Protein 1PJA (pdb70)

Radius of gyration: 17.19 Å; Cα contacts (8 Å, |Δi|>4): 545; chains: 1; bounding box: 38×49×36 Å

Structure (mmCIF, N/CA/C/O backbone):
data_1PJA
#
_entry.id   1PJA
#
_cell.length_a   148.520
_cell.length_b   148.520
_cell.length_c   152.510
_cell.angle_alpha   90.00
_cell.angle_beta   90.00
_cell.angle_gamma   120.00
#
_symmetry.space_group_name_H-M   'P 62 2 2'
#
loop_
_entity.id
_entity.type
_entity.pdbx_description
1 polymer 'Palmitoyl-protein thioesterase 2 precursor'
2 non-polymer 2-acetamido-2-deoxy-beta-D-glucopyranose
3 non-polymer GLYCEROL
4 water water
#
loop_
_atom_site.group_PDB
_atom_site.id
_atom_site.type_symbol
_atom_site.label_atom_id
_atom_site.label_alt_id
_atom_site.label_comp_id
_atom_site.label_asym_id
_atom_site.label_entity_id
_atom_site.label_seq_id
_atom_site.pdbx_PDB_ins_code
_atom_site.Cartn_x
_atom_site.Cartn_y
_atom_site.Cartn_z
_atom_site.occupancy
_atom_site.B_iso_or_equiv
_atom_site.auth_seq_id
_atom_site.auth_comp_id
_atom_site.auth_asym_id
_atom_site.auth_atom_id
_atom_site.pdbx_PDB_model_num
ATOM 1 N N . SER A 1 35 ? 15.299 37.984 69.535 1.00 61.90 35 SER A N 1
ATOM 2 C CA . SER A 1 35 ? 15.253 38.328 70.984 1.00 62.70 35 SER A CA 1
ATOM 3 C C . SER A 1 35 ? 15.095 39.846 71.134 1.00 62.83 35 SER A C 1
ATOM 4 O O . SER A 1 35 ? 14.272 40.319 71.922 1.00 63.99 35 SER A O 1
ATOM 7 N N . TYR A 1 36 ? 15.884 40.606 70.375 1.00 61.38 36 TYR A N 1
ATOM 8 C CA . TYR A 1 36 ? 15.808 42.066 70.409 1.00 59.06 36 TYR A CA 1
ATOM 9 C C . TYR A 1 36 ? 15.800 42.639 68.999 1.00 56.93 36 TYR A C 1
ATOM 10 O O . TYR A 1 36 ? 16.405 42.073 68.082 1.00 57.19 36 TYR A O 1
ATOM 19 N N . LYS A 1 37 ? 15.112 43.761 68.820 1.00 53.61 37 LYS A N 1
ATOM 20 C CA . LYS A 1 37 ? 15.047 44.394 67.511 1.00 51.23 37 LYS A CA 1
ATOM 21 C C . LYS A 1 37 ? 16.368 45.093 67.198 1.00 49.07 37 LYS A C 1
ATOM 22 O O . LYS A 1 37 ? 17.062 45.574 68.103 1.00 47.25 37 LYS A O 1
ATOM 28 N N . PRO A 1 38 ? 16.737 45.154 65.909 1.00 46.90 38 PRO A N 1
ATOM 29 C CA . PRO A 1 38 ? 17.987 45.810 65.505 1.00 46.49 38 PRO A CA 1
ATOM 30 C C . PRO A 1 38 ? 17.999 47.270 65.973 1.00 45.61 38 PRO A C 1
ATOM 31 O O . PRO A 1 38 ? 16.947 47.901 66.063 1.00 45.96 38 PRO A O 1
ATOM 35 N N . VAL A 1 39 ? 19.178 47.797 66.281 1.00 44.60 39 VAL A N 1
ATOM 36 C CA . VAL A 1 39 ? 19.305 49.180 66.729 1.00 44.06 39 VAL A CA 1
ATOM 37 C C . VAL A 1 39 ? 20.277 49.967 65.842 1.00 45.02 39 VAL A C 1
ATOM 38 O O . VAL A 1 39 ? 21.422 49.553 65.630 1.00 44.90 39 VAL A O 1
ATOM 42 N N . ILE A 1 40 ? 19.813 51.100 65.322 1.00 44.28 40 ILE A N 1
ATOM 43 C CA . ILE A 1 40 ? 20.642 51.948 64.476 1.00 42.37 40 ILE A CA 1
ATOM 44 C C . ILE A 1 40 ? 21.020 53.187 65.275 1.00 43.95 40 ILE A C 1
ATOM 45 O O . ILE A 1 40 ? 20.163 53.804 65.908 1.00 46.28 40 ILE A O 1
ATOM 50 N N . VAL A 1 41 ? 22.299 53.549 65.257 1.00 43.53 41 VAL A N 1
ATOM 51 C CA . VAL A 1 41 ? 22.750 54.724 65.986 1.00 43.52 41 VAL A CA 1
ATOM 52 C C . VAL A 1 41 ? 23.232 55.821 65.039 1.00 43.47 41 VAL A C 1
ATOM 53 O O . VAL A 1 41 ? 24.034 55.573 64.139 1.00 44.23 41 VAL A O 1
ATOM 57 N N . VAL A 1 42 ? 22.716 57.031 65.245 1.00 43.00 42 VAL A N 1
ATOM 58 C CA . VAL A 1 42 ? 23.082 58.185 64.435 1.00 41.05 42 VAL A CA 1
ATOM 59 C C . VAL A 1 42 ? 23.781 59.169 65.364 1.00 41.65 42 VAL A C 1
ATOM 60 O O . VAL A 1 42 ? 23.181 59.682 66.312 1.00 42.49 42 VAL A O 1
ATOM 64 N N . HIS A 1 43 ? 25.060 59.412 65.080 1.00 41.29 43 HIS A N 1
ATOM 65 C CA . HIS A 1 43 ? 25.918 60.287 65.876 1.00 38.33 43 HIS A CA 1
ATOM 66 C C . HIS A 1 43 ? 25.697 61.761 65.577 1.00 36.67 43 HIS A C 1
ATOM 67 O O . HIS A 1 43 ? 24.945 62.116 64.673 1.00 35.66 43 HIS A O 1
ATOM 74 N N . GLY A 1 44 ? 26.380 62.614 66.335 1.00 35.58 44 GLY A N 1
ATOM 75 C CA . GLY A 1 44 ? 26.254 64.047 66.146 1.00 36.81 44 GLY A CA 1
ATOM 76 C C . GLY A 1 44 ? 27.486 64.682 65.535 1.00 37.91 44 GLY A C 1
ATOM 77 O O . GLY A 1 44 ? 28.241 64.022 64.814 1.00 38.06 44 GLY A O 1
ATOM 78 N N . LEU A 1 45 ? 27.698 65.961 65.835 1.00 38.11 45 LEU A N 1
ATOM 79 C CA . LEU A 1 45 ? 28.841 66.707 65.309 1.00 40.34 45 LEU A CA 1
ATOM 80 C C . LEU A 1 45 ? 30.232 66.119 65.557 1.00 41.21 45 LEU A C 1
ATOM 81 O O . LEU A 1 45 ? 30.519 65.609 66.641 1.00 42.26 45 LEU A O 1
ATOM 86 N N . PHE A 1 46 ? 31.087 66.209 64.536 1.00 41.38 46 PHE A N 1
ATOM 87 C CA . PHE A 1 46 ? 32.480 65.750 64.600 1.00 42.22 46 PHE A CA 1
ATOM 88 C C . PHE A 1 46 ? 32.669 64.393 65.258 1.00 43.93 46 PHE A C 1
ATOM 89 O O . PHE A 1 46 ? 33.606 64.214 66.033 1.00 46.18 46 PHE A O 1
ATOM 97 N N . ASP A 1 47 ? 31.810 63.434 64.943 1.00 45.39 47 ASP A N 1
ATOM 98 C CA . ASP A 1 47 ? 31.902 62.131 65.580 1.00 45.15 47 ASP A CA 1
ATOM 99 C C . ASP A 1 47 ? 31.986 60.923 64.656 1.00 43.16 47 ASP A C 1
ATOM 100 O O . ASP A 1 47 ? 32.002 61.041 63.444 1.00 39.63 47 ASP A O 1
ATOM 105 N N . SER A 1 48 ? 32.043 59.747 65.261 1.00 42.55 48 SER A N 1
ATOM 106 C CA . SER A 1 48 ? 32.088 58.505 64.510 1.00 42.33 48 SER A CA 1
ATOM 107 C C . SER A 1 48 ? 31.613 57.438 65.467 1.00 42.34 48 SER A C 1
ATOM 108 O O . SER A 1 48 ? 31.268 57.735 66.616 1.00 42.93 48 SER A O 1
ATOM 111 N N . SER A 1 49 ? 31.591 56.199 65.000 1.00 41.37 49 SER A N 1
ATOM 112 C CA . SER A 1 49 ? 31.149 55.104 65.832 1.00 40.61 49 SER A CA 1
ATOM 113 C C . SER A 1 49 ? 32.084 54.937 67.025 1.00 42.45 49 SER A C 1
ATOM 114 O O . SER A 1 49 ? 31.735 54.299 68.016 1.00 43.20 49 SER A O 1
ATOM 117 N N . TYR A 1 50 ? 33.271 55.524 66.947 1.00 43.57 50 TYR A N 1
ATOM 118 C CA . TYR A 1 50 ? 34.221 55.390 68.039 1.00 46.26 50 TYR A CA 1
ATOM 119 C C . TYR A 1 50 ? 33.669 55.875 69.378 1.00 47.59 50 TYR A C 1
ATOM 120 O O . TYR A 1 50 ? 33.908 55.263 70.422 1.00 47.90 50 TYR A O 1
ATOM 129 N N . SER A 1 51 ? 32.933 56.978 69.344 1.00 48.87 51 SER A N 1
ATOM 130 C CA . SER A 1 51 ? 32.382 57.562 70.560 1.00 50.92 51 SER A CA 1
ATOM 131 C C . SER A 1 51 ? 31.225 56.793 71.174 1.00 50.59 51 SER A C 1
ATOM 132 O O . SER A 1 51 ? 30.699 57.194 72.211 1.00 50.48 51 SER A O 1
ATOM 135 N N . PHE A 1 52 ? 30.831 55.694 70.542 1.00 50.06 52 PHE A N 1
ATOM 136 C CA . PHE A 1 52 ? 29.721 54.908 71.051 1.00 51.41 52 PHE A CA 1
ATOM 137 C C . PHE A 1 52 ? 30.111 53.521 71.526 1.00 52.29 52 PHE A C 1
ATOM 138 O O . PHE A 1 52 ? 29.258 52.645 71.658 1.00 51.84 52 PHE A O 1
ATOM 146 N N . ARG A 1 53 ? 31.399 53.323 71.790 1.00 53.36 53 ARG A N 1
ATOM 147 C CA . ARG A 1 53 ? 31.883 52.029 72.252 1.00 54.21 53 ARG A CA 1
ATOM 148 C C . ARG A 1 53 ? 31.252 51.672 73.598 1.00 53.04 53 ARG A C 1
ATOM 149 O O . ARG A 1 53 ? 30.861 50.528 73.825 1.00 51.75 53 ARG A O 1
ATOM 157 N N . HIS A 1 54 ? 31.135 52.659 74.478 1.00 53.03 54 HIS A N 1
ATOM 158 C CA . HIS A 1 54 ? 30.538 52.439 75.790 1.00 55.43 54 HIS A CA 1
ATOM 159 C C . HIS A 1 54 ? 29.068 52.057 75.679 1.00 55.35 54 HIS A C 1
ATOM 160 O O . HIS A 1 54 ? 28.594 51.181 76.400 1.00 55.79 54 HIS A O 1
ATOM 167 N N . LEU A 1 55 ? 28.351 52.712 74.769 1.00 54.87 55 LEU A N 1
ATOM 168 C CA . LEU A 1 55 ? 26.938 52.428 74.570 1.00 53.59 55 LEU A CA 1
ATOM 169 C C . LEU A 1 55 ? 26.750 51.000 74.094 1.00 53.79 55 LEU A C 1
ATOM 170 O O . LEU A 1 55 ? 25.886 50.289 74.595 1.00 54.09 55 LEU A O 1
ATOM 175 N N . LEU A 1 56 ? 27.553 50.579 73.122 1.00 54.45 56 LEU A N 1
ATOM 176 C CA . LEU A 1 56 ? 27.437 49.219 72.606 1.00 56.01 56 LEU A CA 1
ATOM 177 C C . LEU A 1 56 ? 27.697 48.206 73.714 1.00 56.84 56 LEU A C 1
ATOM 178 O O . LEU A 1 56 ? 27.108 47.125 73.723 1.00 56.03 56 LEU A O 1
ATOM 183 N N . GLU A 1 57 ? 28.583 48.552 74.646 1.00 57.23 57 GLU A N 1
ATOM 184 C CA . GLU A 1 57 ? 28.874 47.654 75.750 1.00 58.63 57 GLU A CA 1
ATOM 185 C C . GLU A 1 57 ? 27.597 47.494 76.569 1.00 58.17 57 GLU A C 1
ATOM 186 O O . GLU A 1 57 ? 27.120 46.378 76.771 1.00 58.55 57 GLU A O 1
ATOM 192 N N . TYR A 1 58 ? 27.046 48.618 77.025 1.00 56.43 58 TYR A N 1
ATOM 193 C CA . TYR A 1 58 ? 25.814 48.621 77.811 1.00 54.74 58 TYR A CA 1
ATOM 194 C C . TYR A 1 58 ? 24.772 47.703 77.177 1.00 54.25 58 TYR A C 1
ATOM 195 O O . TYR A 1 58 ? 24.227 46.815 77.829 1.00 53.92 58 TYR A O 1
ATOM 204 N N . ILE A 1 59 ? 24.498 47.930 75.898 1.00 53.85 59 ILE A N 1
ATOM 205 C CA . ILE A 1 59 ? 23.518 47.130 75.175 1.00 55.03 59 ILE A CA 1
ATOM 206 C C . ILE A 1 59 ? 23.873 45.642 75.168 1.00 56.59 59 ILE A C 1
ATOM 207 O O . ILE A 1 59 ? 23.010 44.792 75.405 1.00 56.37 59 ILE A O 1
ATOM 212 N N . ASN A 1 60 ? 25.140 45.329 74.901 1.00 58.00 60 ASN A N 1
ATOM 213 C CA . ASN A 1 60 ? 25.588 43.939 74.862 1.00 59.79 60 ASN A CA 1
ATOM 214 C C . ASN A 1 60 ? 25.518 43.281 76.239 1.00 60.47 60 ASN A C 1
ATOM 215 O O . ASN A 1 60 ? 25.200 42.095 76.355 1.00 60.56 60 ASN A O 1
ATOM 220 N N . GLU A 1 61 ? 25.816 44.061 77.273 1.00 60.64 61 GLU A N 1
ATOM 221 C CA . GLU A 1 61 ? 25.794 43.578 78.643 1.00 62.33 61 GLU A CA 1
ATOM 222 C C . GLU A 1 61 ? 24.394 43.421 79.228 1.00 63.07 61 GLU A C 1
ATOM 223 O O . GLU A 1 61 ? 24.238 42.876 80.318 1.00 64.56 61 GLU A O 1
ATOM 229 N N . THR A 1 62 ? 23.377 43.890 78.510 1.00 63.05 62 THR A N 1
ATOM 230 C CA . THR A 1 62 ? 22.003 43.791 78.992 1.00 62.06 62 THR A CA 1
ATOM 231 C C . THR A 1 62 ? 21.101 43.089 77.986 1.00 62.11 62 THR A C 1
ATOM 232 O O . THR A 1 62 ? 20.271 42.265 78.363 1.00 62.39 62 THR A O 1
ATOM 236 N N . HIS A 1 63 ? 21.259 43.420 76.708 1.00 62.54 63 HIS A N 1
ATOM 237 C CA . HIS A 1 63 ? 20.464 42.802 75.648 1.00 62.38 63 HIS A CA 1
ATOM 238 C C . HIS A 1 63 ? 21.403 42.094 74.674 1.00 62.48 63 HIS A C 1
ATOM 239 O O . HIS A 1 63 ? 21.620 42.559 73.554 1.00 62.65 63 HIS A O 1
ATOM 246 N N . PRO A 1 64 ? 21.971 40.953 75.098 1.00 61.96 64 PRO A N 1
ATOM 247 C CA . PRO A 1 64 ? 22.902 40.126 74.321 1.00 59.92 64 PRO A CA 1
ATOM 248 C C . PRO A 1 64 ? 22.367 39.693 72.965 1.00 58.29 64 PRO A C 1
ATOM 249 O O . PRO A 1 64 ? 21.233 39.230 72.849 1.00 57.47 64 PRO A O 1
ATOM 253 N N . GLY A 1 65 ? 23.196 39.844 71.940 1.00 56.96 65 GLY A N 1
ATOM 254 C CA . GLY A 1 65 ? 22.790 39.444 70.609 1.00 55.45 65 GLY A CA 1
ATOM 255 C C . GLY A 1 65 ? 22.133 40.550 69.813 1.00 54.73 65 GLY A C 1
ATOM 256 O O . GLY A 1 65 ? 21.843 40.376 68.624 1.00 54.27 65 GLY A O 1
ATOM 257 N N . THR A 1 66 ? 21.889 41.688 70.454 1.00 52.66 66 THR A N 1
ATOM 258 C CA . THR A 1 66 ? 21.269 42.795 69.745 1.00 51.55 66 THR A CA 1
ATOM 259 C C . THR A 1 66 ? 22.222 43.269 68.652 1.00 49.66 66 THR A C 1
ATOM 260 O O . THR A 1 66 ? 23.390 43.562 68.916 1.00 48.79 66 THR A O 1
ATOM 264 N N . VAL A 1 67 ? 21.727 43.326 67.422 1.00 47.07 67 VAL A N 1
ATOM 265 C CA . VAL A 1 67 ? 22.553 43.788 66.320 1.00 45.71 67 VAL A CA 1
ATOM 266 C C . VAL A 1 67 ? 22.495 45.311 66.285 1.00 44.97 67 VAL A C 1
ATOM 267 O O . VAL A 1 67 ? 21.496 45.893 65.868 1.00 44.70 67 VAL A O 1
ATOM 271 N N . VAL A 1 68 ? 23.565 45.953 66.738 1.00 43.23 68 VAL A N 1
ATOM 272 C CA . VAL A 1 68 ? 23.611 47.401 66.750 1.00 42.74 68 VAL A CA 1
ATOM 273 C C . VAL A 1 68 ? 24.483 47.942 65.625 1.00 43.42 68 VAL A C 1
ATOM 274 O O . VAL A 1 68 ? 25.671 47.628 65.541 1.00 43.52 68 VAL A O 1
ATOM 278 N N . THR A 1 69 ? 23.891 48.764 64.766 1.00 43.01 69 THR A N 1
ATOM 279 C CA . THR A 1 69 ? 24.630 49.355 63.663 1.00 43.03 69 THR A CA 1
ATOM 280 C C . THR A 1 69 ? 24.851 50.840 63.921 1.00 43.68 69 THR A C 1
ATOM 281 O O . THR A 1 69 ? 23.918 51.634 63.812 1.00 45.58 69 THR A O 1
ATOM 285 N N . VAL A 1 70 ? 26.075 51.214 64.277 1.00 42.66 70 VAL A N 1
ATOM 286 C CA . VAL A 1 70 ? 26.399 52.613 64.499 1.00 42.06 70 VAL A CA 1
ATOM 287 C C . VAL A 1 70 ? 26.956 53.111 63.165 1.00 42.79 70 VAL A C 1
ATOM 288 O O . VAL A 1 70 ? 28.107 52.845 62.829 1.00 43.25 70 VAL A O 1
ATOM 292 N N . LEU A 1 71 ? 26.126 53.826 62.408 1.00 42.73 71 LEU A N 1
ATOM 293 C CA . LEU A 1 71 ? 26.493 54.331 61.088 1.00 42.10 71 LEU A CA 1
ATOM 294 C C . LEU A 1 71 ? 27.602 55.372 61.030 1.00 43.01 71 LEU A C 1
ATOM 295 O O . LEU A 1 71 ? 27.514 56.433 61.647 1.00 45.21 71 LEU A O 1
ATOM 300 N N . ASP A 1 72 ? 28.649 55.065 60.272 1.00 43.51 72 ASP A N 1
ATOM 301 C CA . ASP A 1 72 ? 29.759 55.993 60.107 1.00 43.09 72 ASP A CA 1
ATOM 302 C C . ASP A 1 72 ? 29.566 56.794 58.829 1.00 42.79 72 ASP A C 1
ATOM 303 O O . ASP A 1 72 ? 30.283 56.606 57.844 1.00 44.43 72 ASP A O 1
ATOM 308 N N . LEU A 1 73 ? 28.565 57.666 58.838 1.00 41.58 73 LEU A N 1
ATOM 309 C CA . LEU A 1 73 ? 28.290 58.532 57.698 1.00 39.70 73 LEU A CA 1
ATOM 310 C C . LEU A 1 73 ? 28.435 59.947 58.228 1.00 39.08 73 LEU A C 1
ATOM 311 O O . LEU A 1 73 ? 28.070 60.220 59.370 1.00 37.92 73 LEU A O 1
ATOM 316 N N . PHE A 1 74 ? 28.987 60.838 57.410 1.00 39.20 74 PHE A N 1
ATOM 317 C CA . PHE A 1 74 ? 29.196 62.226 57.817 1.00 39.62 74 PHE A CA 1
ATOM 318 C C . PHE A 1 74 ? 29.894 62.233 59.194 1.00 41.02 74 PHE A C 1
ATOM 319 O O . PHE A 1 74 ? 29.370 62.790 60.159 1.00 40.01 74 PHE A O 1
ATOM 327 N N . ASP A 1 75 ? 31.089 61.645 59.269 1.00 41.97 75 ASP A N 1
ATOM 328 C CA . ASP A 1 75 ? 31.799 61.537 60.548 1.00 45.86 75 ASP A CA 1
ATOM 329 C C . ASP A 1 75 ? 32.580 62.699 61.189 1.00 45.49 75 ASP A C 1
ATOM 330 O O . ASP A 1 75 ? 32.238 63.133 62.287 1.00 51.29 75 ASP A O 1
ATOM 335 N N . GLY A 1 76 ? 33.626 63.202 60.563 1.00 42.14 76 GLY A N 1
ATOM 336 C CA . GLY A 1 76 ? 34.349 64.289 61.199 1.00 40.78 76 GLY A CA 1
ATOM 337 C C . GLY A 1 76 ? 33.769 65.633 60.814 1.00 40.59 76 GLY A C 1
ATOM 338 O O . GLY A 1 76 ? 32.723 66.026 61.314 1.00 41.10 76 GLY A O 1
ATOM 339 N N . ARG A 1 77 ? 34.460 66.341 59.930 1.00 40.26 77 ARG A N 1
ATOM 340 C CA . ARG A 1 77 ? 34.005 67.632 59.454 1.00 40.96 77 ARG A CA 1
ATOM 341 C C . ARG A 1 77 ? 32.810 67.477 58.514 1.00 39.96 77 ARG A C 1
ATOM 342 O O . ARG A 1 77 ? 32.072 68.431 58.282 1.00 40.77 77 ARG A O 1
ATOM 350 N N . GLU A 1 78 ? 32.611 66.274 57.986 1.00 39.42 78 GLU A N 1
ATOM 351 C CA . GLU A 1 78 ? 31.486 66.017 57.087 1.00 40.45 78 GLU A CA 1
ATOM 352 C C . GLU A 1 78 ? 30.143 66.122 57.821 1.00 40.56 78 GLU A C 1
ATOM 353 O O . GLU A 1 78 ? 29.086 66.164 57.186 1.00 40.68 78 GLU A O 1
ATOM 359 N N . SER A 1 79 ? 30.179 66.153 59.151 1.00 39.57 79 SER A N 1
ATOM 360 C CA . SER A 1 79 ? 28.954 66.267 59.937 1.00 39.00 79 SER A CA 1
ATOM 361 C C . SER A 1 79 ? 28.394 67.684 59.831 1.00 37.24 79 SER A C 1
ATOM 362 O O . SER A 1 79 ? 27.283 67.957 60.286 1.00 35.57 79 SER A O 1
ATOM 365 N N . LEU A 1 80 ? 29.180 68.580 59.237 1.00 35.88 80 LEU A N 1
ATOM 366 C CA . LEU A 1 80 ? 28.778 69.968 59.060 1.00 33.81 80 LEU A CA 1
ATOM 367 C C . LEU A 1 80 ? 28.018 70.144 57.764 1.00 34.46 80 LEU A C 1
ATOM 368 O O . LEU A 1 80 ? 27.547 71.236 57.453 1.00 34.88 80 LEU A O 1
ATOM 373 N N . ARG A 1 81 ? 27.899 69.069 56.998 1.00 35.43 81 ARG A N 1
ATOM 374 C CA . ARG A 1 81 ? 27.180 69.150 55.744 1.00 36.43 81 ARG A CA 1
ATOM 375 C C . ARG A 1 81 ? 25.715 69.414 56.029 1.00 36.36 81 ARG A C 1
ATOM 376 O O . ARG A 1 81 ? 25.227 69.102 57.118 1.00 36.38 81 ARG A O 1
ATOM 384 N N . PRO A 1 82 ? 24.996 70.008 55.060 1.00 35.74 82 PRO A N 1
ATOM 385 C CA . PRO A 1 82 ? 23.564 70.320 55.198 1.00 34.38 82 PRO A CA 1
ATOM 386 C C . PRO A 1 82 ? 22.782 69.106 55.715 1.00 32.70 82 PRO A C 1
ATOM 387 O O . PRO A 1 82 ? 22.933 68.001 55.206 1.00 32.66 82 PRO A O 1
ATOM 391 N N . LEU A 1 83 ? 21.928 69.306 56.706 1.00 32.28 83 LEU A N 1
ATOM 392 C CA . LEU A 1 83 ? 21.175 68.185 57.252 1.00 32.70 83 LEU A CA 1
ATOM 393 C C . LEU A 1 83 ? 20.296 67.450 56.237 1.00 33.02 83 LEU A C 1
ATOM 394 O O . LEU A 1 83 ? 20.133 66.227 56.329 1.00 32.61 83 LEU A O 1
ATOM 399 N N . TRP A 1 84 ? 19.728 68.168 55.275 1.00 31.61 84 TRP A N 1
ATOM 400 C CA . TRP A 1 84 ? 18.902 67.486 54.293 1.00 33.80 84 TRP A CA 1
ATOM 401 C C . TRP A 1 84 ? 19.745 66.480 53.511 1.00 35.04 84 TRP A C 1
ATOM 402 O O . TRP A 1 84 ? 19.257 65.408 53.153 1.00 35.30 84 TRP A O 1
ATOM 413 N N . GLU A 1 85 ? 21.012 66.815 53.268 1.00 35.82 85 GLU A N 1
ATOM 414 C CA . GLU A 1 85 ? 21.910 65.909 52.555 1.00 37.08 85 GLU A CA 1
ATOM 415 C C . GLU A 1 85 ? 22.130 64.667 53.421 1.00 37.29 85 GLU A C 1
ATOM 416 O O . GLU A 1 85 ? 22.087 63.523 52.942 1.00 35.85 85 GLU A O 1
ATOM 422 N N . GLN A 1 86 ? 22.382 64.909 54.701 1.00 35.77 86 GLN A N 1
ATOM 423 C CA . GLN A 1 86 ? 22.591 63.828 55.638 1.00 36.23 86 GLN A CA 1
ATOM 424 C C . GLN A 1 86 ? 21.352 62.948 55.712 1.00 36.85 86 GLN A C 1
ATOM 425 O O . GLN A 1 86 ? 21.467 61.730 55.832 1.00 38.36 86 GLN A O 1
ATOM 431 N N . VAL A 1 87 ? 20.171 63.554 55.622 1.00 35.08 87 VAL A N 1
ATOM 432 C CA . VAL A 1 87 ? 18.937 62.781 55.666 1.00 34.59 87 VAL A CA 1
ATOM 433 C C . VAL A 1 87 ? 18.897 61.748 54.533 1.00 34.56 87 VAL A C 1
ATOM 434 O O . VAL A 1 87 ? 18.570 60.583 54.765 1.00 34.29 87 VAL A O 1
ATOM 438 N N . GLN A 1 88 ? 19.232 62.168 53.316 1.00 34.70 88 GLN A N 1
ATOM 439 C CA . GLN A 1 88 ? 19.244 61.245 52.177 1.00 36.35 88 GLN A CA 1
ATOM 440 C C . GLN A 1 88 ? 20.295 60.143 52.341 1.00 34.98 88 GLN A C 1
ATOM 441 O O . GLN A 1 88 ? 20.039 58.975 52.045 1.00 33.19 88 GLN A O 1
ATOM 447 N N . GLY A 1 89 ? 21.479 60.542 52.797 1.00 33.50 89 GLY A N 1
ATOM 448 C CA . GLY A 1 89 ? 22.565 59.606 52.992 1.00 34.01 89 GLY A CA 1
ATOM 449 C C . GLY A 1 89 ? 22.191 58.538 53.991 1.00 34.79 89 GLY A C 1
ATOM 450 O O . GLY A 1 89 ? 22.300 57.338 53.706 1.00 36.22 89 GLY A O 1
ATOM 451 N N . PHE A 1 90 ? 21.740 58.968 55.164 1.00 34.52 90 PHE A N 1
ATOM 452 C CA . PHE A 1 90 ? 21.347 58.026 56.196 1.00 35.77 90 PHE A CA 1
ATOM 453 C C . PHE A 1 90 ? 20.215 57.153 55.705 1.00 36.99 90 PHE A C 1
ATOM 454 O O . PHE A 1 90 ? 20.187 55.950 55.968 1.00 36.74 90 PHE A O 1
ATOM 462 N N . ARG A 1 91 ? 19.297 57.758 54.961 1.00 37.50 91 ARG A N 1
ATOM 463 C CA . ARG A 1 91 ? 18.162 57.033 54.434 1.00 38.13 91 ARG A CA 1
ATOM 464 C C . ARG A 1 91 ? 18.623 55.865 53.584 1.00 39.15 91 ARG A C 1
ATOM 465 O O . ARG A 1 91 ? 18.191 54.732 53.781 1.00 39.77 91 ARG A O 1
ATOM 473 N N . GLU A 1 92 ? 19.511 56.140 52.640 1.00 40.21 92 GLU A N 1
ATOM 474 C CA . GLU A 1 92 ? 20.007 55.096 51.762 1.00 40.56 92 GLU A CA 1
ATOM 475 C C . GLU A 1 92 ? 20.626 53.966 52.573 1.00 40.08 92 GLU A C 1
ATOM 476 O O . GLU A 1 92 ? 20.459 52.793 52.247 1.00 39.39 92 GLU A O 1
ATOM 482 N N . ALA A 1 93 ? 21.314 54.329 53.648 1.00 38.91 93 ALA A N 1
ATOM 483 C CA . ALA A 1 93 ? 21.958 53.356 54.513 1.00 39.36 93 ALA A CA 1
ATOM 484 C C . ALA A 1 93 ? 20.978 52.599 55.429 1.00 41.19 93 ALA A C 1
ATOM 485 O O . ALA A 1 93 ? 21.167 51.421 55.729 1.00 42.83 93 ALA A O 1
ATOM 487 N N . VAL A 1 94 ? 19.926 53.277 55.860 1.00 41.01 94 VAL A N 1
ATOM 488 C CA . VAL A 1 94 ? 18.964 52.692 56.777 1.00 41.25 94 VAL A CA 1
ATOM 489 C C . VAL A 1 94 ? 17.892 51.791 56.152 1.00 42.85 94 VAL A C 1
ATOM 490 O O . VAL A 1 94 ? 17.407 50.853 56.795 1.00 41.02 94 VAL A O 1
ATOM 494 N N . VAL A 1 95 ? 17.531 52.069 54.903 1.00 43.58 95 VAL A N 1
ATOM 495 C CA . VAL A 1 95 ? 16.521 51.286 54.209 1.00 45.65 95 VAL A CA 1
ATOM 496 C C . VAL A 1 95 ? 16.803 49.775 54.184 1.00 47.63 95 VAL A C 1
ATOM 497 O O . VAL A 1 95 ? 15.912 48.973 54.455 1.00 49.03 95 VAL A O 1
ATOM 501 N N . PRO A 1 96 ? 18.040 49.365 53.851 1.00 47.98 96 PRO A N 1
ATOM 502 C CA . PRO A 1 96 ? 18.345 47.929 53.822 1.00 47.87 96 PRO A CA 1
ATOM 503 C C . PRO A 1 96 ? 18.179 47.280 55.198 1.00 47.90 96 PRO A C 1
ATOM 504 O O . PRO A 1 96 ? 17.641 46.177 55.317 1.00 48.88 96 PRO A O 1
ATOM 508 N N . ILE A 1 97 ? 18.651 47.971 56.231 1.00 46.36 97 ILE A N 1
ATOM 509 C CA . ILE A 1 97 ? 18.565 47.464 57.596 1.00 44.98 97 ILE A CA 1
ATOM 510 C C . ILE A 1 97 ? 17.111 47.268 58.018 1.00 45.02 97 ILE A C 1
ATOM 511 O O . ILE A 1 97 ? 16.753 46.241 58.593 1.00 42.51 97 ILE A O 1
ATOM 516 N N . MET A 1 98 ? 16.276 48.256 57.721 1.00 45.98 98 MET A N 1
ATOM 517 C CA . MET A 1 98 ? 14.862 48.195 58.076 1.00 46.36 98 MET A CA 1
ATOM 518 C C . MET A 1 98 ? 14.144 47.105 57.294 1.00 47.21 98 MET A C 1
ATOM 519 O O . MET A 1 98 ? 13.326 46.367 57.844 1.00 46.47 98 MET A O 1
ATOM 524 N N . ALA A 1 99 ? 14.461 47.008 56.008 1.00 47.97 99 ALA A N 1
ATOM 525 C CA . ALA A 1 99 ? 13.851 46.011 55.139 1.00 49.70 99 ALA A CA 1
ATOM 526 C C . ALA A 1 99 ? 14.054 44.588 55.658 1.00 51.69 99 ALA A C 1
ATOM 527 O O . ALA A 1 99 ? 13.249 43.706 55.376 1.00 53.02 99 ALA A O 1
ATOM 529 N N . LYS A 1 100 ? 15.126 44.366 56.413 1.00 53.87 100 LYS A N 1
ATOM 530 C CA . LYS A 1 100 ? 15.421 43.042 56.954 1.00 56.58 100 LYS A CA 1
ATOM 531 C C . LYS A 1 100 ? 14.844 42.820 58.347 1.00 57.79 100 LYS A C 1
ATOM 532 O O . LYS A 1 100 ? 14.774 41.686 58.819 1.00 57.71 100 LYS A O 1
ATOM 538 N N . ALA A 1 101 ? 14.439 43.903 59.005 1.00 58.91 101 ALA A N 1
ATOM 539 C CA . ALA A 1 101 ? 13.884 43.814 60.349 1.00 59.44 101 ALA A CA 1
ATOM 540 C C . ALA A 1 101 ? 12.397 43.488 60.288 1.00 61.18 101 ALA A C 1
ATOM 541 O O . ALA A 1 101 ? 11.576 44.343 59.961 1.00 60.93 101 ALA A O 1
ATOM 543 N N . PRO A 1 102 ? 12.030 42.239 60.618 1.00 62.59 102 PRO A N 1
ATOM 544 C CA . PRO A 1 102 ? 10.633 41.793 60.597 1.00 62.69 102 PRO A CA 1
ATOM 545 C C . PRO A 1 102 ? 9.744 42.592 61.545 1.00 62.27 102 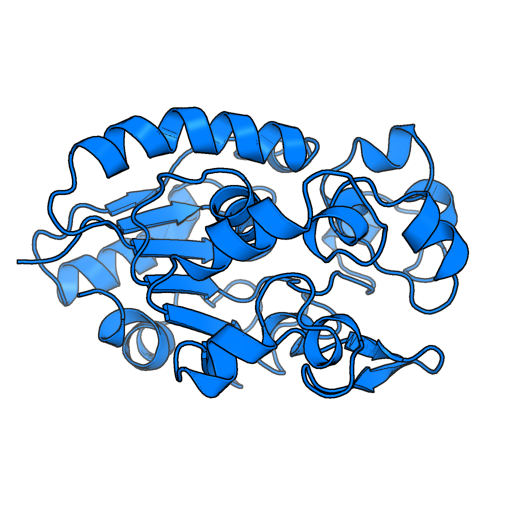PRO A C 1
ATOM 546 O O . PRO A 1 102 ? 8.643 43.002 61.181 1.00 62.37 102 PRO A O 1
ATOM 550 N N . GLN A 1 103 ? 10.228 42.815 62.761 1.00 61.39 103 GLN A N 1
ATOM 551 C CA . GLN A 1 103 ? 9.444 43.542 63.746 1.00 61.26 103 GLN A CA 1
ATOM 552 C C . GLN A 1 103 ? 9.899 44.984 63.948 1.00 59.12 103 GLN A C 1
ATOM 553 O O . GLN A 1 103 ? 9.703 45.562 65.018 1.00 58.91 103 GLN A O 1
ATOM 559 N N . GLY A 1 104 ? 10.503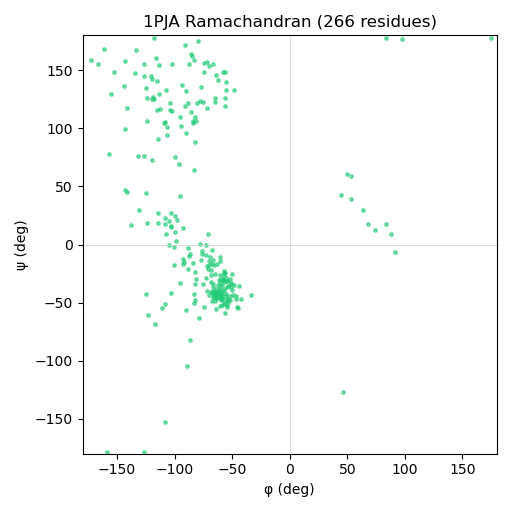 45.565 62.919 1.00 56.10 104 GLY A N 1
ATOM 560 C CA . GLY A 1 104 ? 10.956 46.936 63.029 1.00 52.72 104 GLY A CA 1
ATOM 561 C C . GLY A 1 104 ? 12.313 47.073 63.683 1.00 51.31 104 GLY A C 1
ATOM 562 O O . GLY A 1 104 ? 12.920 46.098 64.123 1.00 50.58 104 GLY A O 1
ATOM 563 N N . VAL A 1 105 ? 12.781 48.309 63.765 1.00 50.08 105 VAL A N 1
ATOM 564 C CA . VAL A 1 105 ? 14.084 48.604 64.336 1.00 48.60 105 VAL A CA 1
ATOM 565 C C . VAL A 1 105 ? 13.958 49.777 65.309 1.00 46.39 105 VAL A C 1
ATOM 566 O O . VAL A 1 105 ? 12.930 50.443 65.345 1.00 46.86 105 VAL A O 1
ATOM 570 N N . HIS A 1 106 ? 14.993 50.011 66.107 1.00 45.17 106 HIS A N 1
ATOM 571 C CA . HIS A 1 106 ? 15.002 51.132 67.042 1.00 45.31 106 HIS A CA 1
ATOM 572 C C . HIS A 1 106 ? 16.085 52.113 66.592 1.00 44.95 106 HIS A C 1
ATOM 573 O O . HIS A 1 106 ? 17.047 51.729 65.928 1.00 44.34 106 HIS A O 1
ATOM 580 N N . LEU A 1 107 ? 15.920 53.381 66.955 1.00 44.81 107 LEU A N 1
ATOM 581 C CA . LEU A 1 107 ? 16.891 54.408 66.609 1.00 43.18 107 LEU A CA 1
ATOM 582 C C . LEU A 1 107 ? 17.373 55.149 67.847 1.00 41.85 107 LEU A C 1
ATOM 583 O O . LEU A 1 107 ? 16.578 55.508 68.714 1.00 42.77 107 LEU A O 1
ATOM 588 N N . ILE A 1 108 ? 18.680 55.349 67.943 1.00 40.56 108 ILE A N 1
ATOM 589 C CA . ILE A 1 108 ? 19.251 56.116 69.045 1.00 39.90 108 ILE A CA 1
ATOM 590 C C . ILE A 1 108 ? 20.034 57.192 68.302 1.00 42.11 108 ILE A C 1
ATOM 591 O O . ILE A 1 108 ? 21.075 56.915 67.701 1.00 43.41 108 ILE A O 1
ATOM 596 N N . CYS A 1 109 ? 19.504 58.412 68.309 1.00 42.19 109 CYS A N 1
ATOM 597 C CA . CYS A 1 109 ? 20.126 59.528 67.606 1.00 41.51 109 CYS A CA 1
ATOM 598 C C . CYS A 1 109 ? 20.630 60.563 68.590 1.00 40.65 109 CYS A C 1
ATOM 599 O O . CYS A 1 109 ? 19.854 61.182 69.323 1.00 40.54 109 CYS A O 1
ATOM 602 N N . TYR A 1 110 ? 21.944 60.752 68.586 1.00 39.04 110 TYR A N 1
ATOM 603 C CA . TYR A 1 110 ? 22.590 61.660 69.512 1.00 36.45 110 TYR A CA 1
ATOM 604 C C . TYR A 1 110 ? 22.802 63.079 69.006 1.00 35.26 110 TYR A C 1
ATOM 605 O O . TYR A 1 110 ? 23.187 63.299 67.853 1.00 33.02 110 TYR A O 1
ATOM 614 N N . SER A 1 111 ? 22.525 64.031 69.898 1.00 33.65 111 SER A N 1
ATOM 615 C CA . SER A 1 111 ? 22.702 65.447 69.634 1.00 33.24 111 SER A CA 1
ATOM 616 C C . SER A 1 111 ? 22.126 65.840 68.263 1.00 33.22 111 SER A C 1
ATOM 617 O O . SER A 1 111 ? 20.965 65.557 67.965 1.00 30.99 111 SER A O 1
ATOM 620 N N . GLN A 1 112 ? 22.941 66.491 67.439 1.00 33.46 112 GLN A N 1
ATOM 621 C CA . GLN A 1 112 ? 22.515 66.906 66.106 1.00 35.36 112 GLN A CA 1
ATOM 622 C C . GLN A 1 112 ? 21.831 65.750 65.364 1.00 35.14 112 GLN A C 1
ATOM 623 O O . GLN A 1 112 ? 20.890 65.964 64.591 1.00 35.18 112 GLN A O 1
ATOM 629 N N . GLY A 1 113 ? 22.317 64.532 65.602 1.00 33.04 113 GLY A N 1
ATOM 630 C CA . GLY A 1 113 ? 21.747 63.363 64.960 1.00 32.04 113 GLY A CA 1
ATOM 631 C C . GLY A 1 113 ? 20.251 63.234 65.176 1.00 32.55 113 GLY A C 1
ATOM 632 O O . GLY A 1 113 ? 19.533 62.697 64.314 1.00 32.64 113 GLY A O 1
ATOM 633 N N . GLY A 1 114 ? 19.782 63.716 66.330 1.00 29.78 114 GLY A N 1
ATOM 634 C CA . GLY A 1 114 ? 18.367 63.664 66.636 1.00 28.57 114 GLY A CA 1
ATOM 635 C C . GLY A 1 114 ? 17.533 64.326 65.547 1.00 28.64 114 GLY A C 1
ATOM 636 O O . GLY A 1 114 ? 16.493 63.796 65.158 1.00 28.71 114 GLY A O 1
ATOM 637 N N . LEU A 1 115 ? 17.991 65.480 65.056 1.00 28.37 115 LEU A N 1
ATOM 638 C CA . LEU A 1 115 ? 17.284 66.201 64.006 1.00 29.25 115 LEU A CA 1
ATOM 639 C C . LEU A 1 115 ? 17.310 65.459 62.674 1.00 31.22 115 LEU A C 1
ATOM 640 O O . LEU A 1 115 ? 16.307 65.421 61.953 1.00 32.37 115 LEU A O 1
ATOM 645 N N . VAL A 1 116 ? 18.451 64.869 62.337 1.00 31.19 116 VAL A N 1
ATOM 646 C CA . VAL A 1 116 ? 18.541 64.130 61.087 1.00 31.85 116 VAL A CA 1
ATOM 647 C C . VAL A 1 116 ? 17.523 62.999 61.148 1.00 31.31 116 VAL A C 1
ATOM 648 O O . VAL A 1 116 ? 16.796 62.752 60.189 1.00 29.56 116 VAL A O 1
ATOM 652 N N . CYS A 1 117 ? 17.444 62.334 62.295 1.00 32.45 117 CYS A N 1
ATOM 653 C CA . CYS A 1 117 ? 16.491 61.235 62.444 1.00 35.46 117 CYS A CA 1
ATOM 654 C C . CYS A 1 117 ? 15.035 61.675 62.411 1.00 34.29 117 CYS A C 1
ATOM 655 O O . CYS A 1 117 ? 14.197 60.989 61.820 1.00 32.72 117 CYS A O 1
ATOM 658 N N . ARG A 1 118 ? 14.722 62.802 63.049 1.00 32.92 118 ARG A N 1
ATOM 659 C CA . ARG A 1 118 ? 13.343 63.255 63.041 1.00 33.59 118 ARG A CA 1
ATOM 660 C C . ARG A 1 118 ? 12.917 63.571 61.619 1.00 33.80 118 ARG A C 1
ATOM 661 O O . ARG A 1 118 ? 11.831 63.186 61.201 1.00 34.17 118 ARG A O 1
ATOM 669 N N . ALA A 1 119 ? 13.773 64.270 60.879 1.00 33.61 119 ALA A N 1
ATOM 670 C CA . ALA A 1 119 ? 13.452 64.609 59.506 1.00 34.71 119 ALA A CA 1
ATOM 671 C C . ALA A 1 119 ? 13.321 63.316 58.705 1.00 35.68 119 ALA A C 1
ATOM 672 O O . ALA A 1 119 ? 12.402 63.169 57.881 1.00 33.85 119 ALA A O 1
ATOM 674 N N . LEU A 1 120 ? 14.236 62.379 58.960 1.00 36.12 120 LEU A N 1
ATOM 675 C CA . LEU A 1 120 ? 14.229 61.095 58.263 1.00 38.30 120 LEU A CA 1
ATOM 676 C C . LEU A 1 120 ? 12.921 60.338 58.491 1.00 39.00 120 LEU A C 1
ATOM 677 O O . LEU A 1 120 ? 12.309 59.846 57.540 1.00 38.79 120 LEU A O 1
ATOM 682 N N . LEU A 1 121 ? 12.475 60.252 59.740 1.00 39.30 121 LEU A N 1
ATOM 683 C CA . LEU A 1 121 ? 11.227 59.545 59.998 1.00 40.28 121 LEU A CA 1
ATOM 684 C C . LEU A 1 121 ? 10.052 60.342 59.458 1.00 39.54 121 LEU A C 1
ATOM 685 O O . LEU A 1 121 ? 8.967 59.806 59.252 1.00 40.93 121 LEU A O 1
ATOM 690 N N . SER A 1 122 ? 10.272 61.624 59.209 1.00 38.01 122 SER A N 1
ATOM 691 C CA . SER A 1 122 ? 9.211 62.459 58.677 1.00 37.58 122 SER A CA 1
ATOM 692 C C . SER A 1 122 ? 9.068 62.320 57.166 1.00 38.03 122 SER A C 1
ATOM 693 O O . SER A 1 122 ? 7.955 62.400 56.639 1.00 38.47 122 SER A O 1
ATOM 696 N N . VAL A 1 123 ? 10.179 62.105 56.465 1.00 37.55 123 VAL A N 1
ATOM 697 C CA . VAL A 1 123 ? 10.106 61.995 55.015 1.00 38.08 123 VAL A CA 1
ATOM 698 C C . VAL A 1 123 ? 9.944 60.602 54.429 1.00 39.15 123 VAL A C 1
ATOM 699 O O . VAL A 1 123 ? 9.604 60.478 53.258 1.00 39.71 123 VAL A O 1
ATOM 703 N N . MET A 1 124 ? 10.202 59.547 55.193 1.00 40.36 124 MET A N 1
ATOM 704 C CA . MET A 1 124 ? 9.995 58.225 54.615 1.00 43.02 124 MET A CA 1
ATOM 705 C C . MET A 1 124 ? 8.709 57.609 55.159 1.00 44.03 124 MET A C 1
ATOM 706 O O . MET A 1 124 ? 8.572 57.366 56.351 1.00 45.04 124 MET A O 1
ATOM 711 N N . ASP A 1 125 ? 7.755 57.388 54.260 1.00 45.88 125 ASP A N 1
ATOM 712 C CA . ASP A 1 125 ? 6.450 56.853 54.626 1.00 49.23 125 ASP A CA 1
ATOM 713 C C . ASP A 1 125 ? 6.425 55.355 54.871 1.00 50.31 125 ASP A C 1
ATOM 714 O O . ASP A 1 125 ? 5.374 54.796 55.189 1.00 51.13 125 ASP A O 1
ATOM 719 N N . ASP A 1 126 ? 7.579 54.711 54.736 1.00 50.82 126 ASP A N 1
ATOM 720 C CA . ASP A 1 126 ? 7.665 53.273 54.918 1.00 50.73 126 ASP A CA 1
ATOM 721 C C . ASP A 1 126 ? 8.675 52.829 55.970 1.00 49.75 126 ASP A C 1
ATOM 722 O O . ASP A 1 126 ? 9.088 51.670 55.972 1.00 49.44 126 ASP A O 1
ATOM 727 N N . HIS A 1 127 ? 9.081 53.729 56.863 1.00 47.77 127 HIS A N 1
ATOM 728 C CA . HIS A 1 127 ? 10.034 53.333 57.894 1.00 45.79 127 HIS A CA 1
ATOM 729 C C . HIS A 1 127 ? 9.300 52.488 58.919 1.00 45.27 127 HIS A C 1
ATOM 730 O O . HIS A 1 127 ? 8.084 52.595 59.063 1.00 44.91 127 HIS A O 1
ATOM 737 N N . ASN A 1 128 ? 10.039 51.650 59.632 1.00 44.76 128 ASN A N 1
ATOM 738 C CA . ASN A 1 128 ? 9.445 50.779 60.638 1.00 43.22 128 ASN A CA 1
ATOM 739 C C . ASN A 1 128 ? 10.137 51.000 61.973 1.00 43.12 128 ASN A C 1
ATOM 740 O O . ASN A 1 128 ? 10.466 50.044 62.682 1.00 43.95 128 ASN A O 1
ATOM 745 N N . VAL A 1 129 ? 10.363 52.264 62.312 1.00 41.83 129 VAL A N 1
ATOM 746 C CA . VAL A 1 129 ? 11.018 52.596 63.565 1.00 40.50 129 VAL A CA 1
ATOM 747 C C . VAL A 1 129 ? 10.041 52.482 64.727 1.00 41.76 129 VAL A C 1
ATOM 748 O O . VAL A 1 129 ? 8.975 53.105 64.726 1.00 41.62 129 VAL A O 1
ATOM 752 N N . ASP A 1 130 ? 10.412 51.666 65.708 1.00 41.36 130 ASP A N 1
ATOM 753 C CA . ASP A 1 130 ? 9.606 51.473 66.898 1.00 41.24 130 ASP A CA 1
ATOM 754 C C . ASP A 1 130 ? 10.005 52.566 67.897 1.00 42.22 130 ASP A C 1
ATOM 755 O O . ASP A 1 130 ? 9.336 53.591 68.010 1.00 42.33 130 ASP A O 1
ATOM 760 N N . SER A 1 131 ? 11.098 52.349 68.623 1.00 42.05 131 SER A N 1
ATOM 761 C CA . SER A 1 131 ? 11.561 53.349 69.580 1.00 42.51 131 SER A CA 1
ATOM 762 C C . SER A 1 131 ? 12.553 54.321 68.929 1.00 42.64 131 SER A C 1
ATOM 763 O O . SER A 1 131 ? 13.612 53.916 68.436 1.00 41.42 131 SER A O 1
ATOM 766 N N . PHE A 1 132 ? 12.183 55.600 68.919 1.00 41.09 132 PHE A N 1
ATOM 767 C CA . PHE A 1 132 ? 13.024 56.655 68.381 1.00 38.03 132 PHE A CA 1
ATOM 768 C C . PHE A 1 132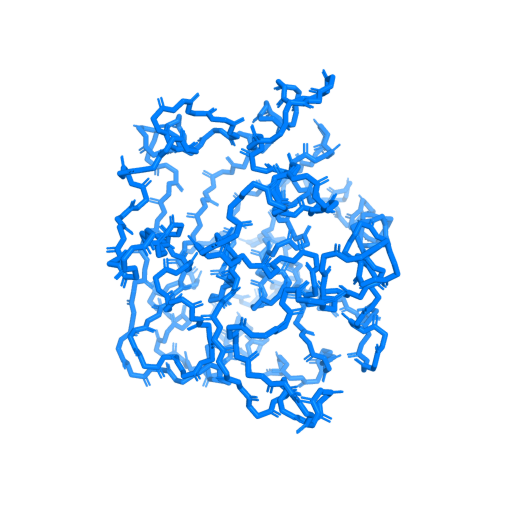 ? 13.537 57.395 69.608 1.00 38.26 132 PHE A C 1
ATOM 769 O O . PHE A 1 132 ? 12.829 58.202 70.209 1.00 36.99 132 PHE A O 1
ATOM 777 N N . ILE A 1 133 ? 14.776 57.100 69.980 1.00 38.73 133 ILE A N 1
ATOM 778 C CA . ILE A 1 133 ? 15.389 57.705 71.144 1.00 39.35 133 ILE A CA 1
ATOM 779 C C . ILE A 1 133 ? 16.223 58.925 70.764 1.00 39.93 133 ILE A C 1
ATOM 780 O O . ILE A 1 133 ? 17.271 58.807 70.125 1.00 40.89 133 ILE A O 1
ATOM 785 N N . SER A 1 134 ? 15.729 60.097 71.150 1.00 38.74 134 SER A N 1
ATOM 786 C CA . SER A 1 134 ? 16.389 61.364 70.870 1.00 38.80 134 SER A CA 1
ATOM 787 C C . SER A 1 134 ? 17.315 61.659 72.037 1.00 39.36 134 SER A C 1
ATOM 788 O O . SER A 1 134 ? 16.892 62.204 73.053 1.00 39.56 134 SER A O 1
ATOM 791 N N . LEU A 1 135 ? 18.585 61.298 71.887 1.00 39.60 135 LEU A N 1
ATOM 792 C CA . LEU A 1 135 ? 19.556 61.486 72.956 1.00 38.86 135 LEU A CA 1
ATOM 793 C C . LEU A 1 135 ? 20.127 62.896 73.008 1.00 38.72 135 LEU A C 1
ATOM 794 O O . LEU A 1 135 ? 21.163 63.188 72.405 1.00 38.52 135 LEU A O 1
ATOM 799 N N . SER A 1 136 ? 19.428 63.760 73.741 1.00 37.26 136 SER A N 1
ATOM 800 C CA . SER A 1 136 ? 19.809 65.156 73.930 1.00 35.32 136 SER A CA 1
ATOM 801 C C . SER A 1 136 ? 20.047 65.937 72.634 1.00 35.14 136 SER A C 1
ATOM 802 O O . SER A 1 136 ? 21.130 66.474 72.409 1.00 36.38 136 SER A O 1
ATOM 805 N N . SER A 1 137 ? 19.024 66.015 71.791 1.00 34.91 137 SER A N 1
ATOM 806 C CA . SER A 1 137 ? 19.129 66.738 70.527 1.00 35.02 137 SER A CA 1
ATOM 807 C C . SER A 1 137 ? 18.448 68.093 70.621 1.00 34.49 137 SER A C 1
ATOM 808 O O . SER A 1 137 ? 17.553 68.293 71.443 1.00 35.89 137 SER A O 1
ATOM 811 N N . PRO A 1 138 ? 18.865 69.049 69.776 1.00 33.92 138 PRO A N 1
ATOM 812 C CA . PRO A 1 138 ? 18.247 70.381 69.792 1.00 32.73 138 PRO A CA 1
ATOM 813 C C . PRO A 1 138 ? 16.986 70.264 68.940 1.00 32.27 138 PRO A C 1
ATOM 814 O O . PRO A 1 138 ? 16.871 70.882 67.882 1.00 33.66 138 PRO A O 1
ATOM 818 N N . GLN A 1 139 ? 16.053 69.439 69.398 1.00 31.97 139 GLN A N 1
ATOM 819 C CA . GLN A 1 139 ? 14.814 69.211 68.668 1.00 32.71 139 GLN A CA 1
ATOM 820 C C . GLN A 1 139 ? 14.075 70.485 68.254 1.00 32.35 139 GLN A C 1
ATOM 821 O O . GLN A 1 139 ? 13.435 70.512 67.204 1.00 31.50 139 GLN A O 1
ATOM 827 N N . MET A 1 140 ? 14.148 71.534 69.068 1.00 31.22 140 MET A N 1
ATOM 828 C CA . MET A 1 140 ? 13.491 72.774 68.691 1.00 33.33 140 MET A CA 1
ATOM 829 C C . MET A 1 140 ? 14.516 73.832 68.304 1.00 32.87 140 MET A C 1
ATOM 830 O O . MET A 1 140 ? 14.251 75.036 68.345 1.00 34.04 140 MET A O 1
ATOM 835 N N . GLY A 1 141 ? 15.694 73.363 67.919 1.00 31.63 141 GLY A N 1
ATOM 836 C CA . GLY A 1 141 ? 16.737 74.268 67.499 1.00 33.20 141 GLY A CA 1
ATOM 837 C C . GLY A 1 141 ? 17.746 74.590 68.571 1.00 34.48 141 GLY A C 1
ATOM 838 O O . GLY A 1 141 ? 17.625 74.163 69.716 1.00 34.45 141 GLY A O 1
ATOM 839 N N . GLN A 1 142 ? 18.746 75.369 68.184 1.00 35.72 142 GLN A N 1
ATOM 840 C CA . GLN A 1 142 ? 19.814 75.771 69.082 1.00 36.86 142 GLN A CA 1
ATOM 841 C C . GLN A 1 142 ? 19.946 77.286 69.070 1.00 37.72 142 GLN A C 1
ATOM 842 O O . GLN A 1 142 ? 19.742 77.937 68.043 1.00 36.93 142 GLN A O 1
ATOM 848 N N . TYR A 1 143 ? 20.278 77.846 70.221 1.00 38.57 143 TYR A N 1
ATOM 849 C CA . TYR A 1 143 ? 20.477 79.280 70.324 1.00 40.11 143 TYR A CA 1
ATOM 850 C C . TYR A 1 143 ? 21.361 79.553 71.525 1.00 41.82 143 TYR A C 1
ATOM 851 O O . TYR A 1 143 ? 20.887 79.944 72.588 1.00 42.37 143 TYR A O 1
ATOM 860 N N . GLY A 1 144 ? 22.654 79.330 71.355 1.00 43.50 144 GLY A N 1
ATOM 861 C CA . GLY A 1 144 ? 23.567 79.563 72.450 1.00 45.64 144 GLY A CA 1
ATOM 862 C C . GLY A 1 144 ? 25.015 79.580 72.021 1.00 47.73 144 GLY A C 1
ATOM 863 O O . GLY A 1 144 ? 25.386 79.006 70.990 1.00 47.68 144 GLY A O 1
ATOM 864 N N . ASP A 1 145 ? 25.829 80.267 72.815 1.00 49.14 145 ASP A N 1
ATOM 865 C CA . ASP A 1 145 ? 27.257 80.359 72.573 1.00 50.15 145 ASP A CA 1
ATOM 866 C C . ASP A 1 145 ? 27.864 79.035 73.016 1.00 49.94 145 ASP A C 1
ATOM 867 O O . ASP A 1 145 ? 27.506 78.509 74.067 1.00 49.48 145 ASP A O 1
ATOM 872 N N . THR A 1 146 ? 28.758 78.485 72.202 1.00 50.89 146 THR A N 1
ATOM 873 C CA . THR A 1 146 ? 29.421 77.226 72.535 1.00 51.57 146 THR A CA 1
ATOM 874 C C . THR A 1 146 ? 30.859 77.258 72.068 1.00 51.33 146 THR A C 1
ATOM 875 O O . THR A 1 146 ? 31.210 78.030 71.174 1.00 50.33 146 THR A O 1
ATOM 879 N N . ASP A 1 147 ? 31.690 76.416 72.668 1.00 53.13 147 ASP A N 1
ATOM 880 C CA . ASP A 1 147 ? 33.096 76.343 72.275 1.00 56.44 147 ASP A CA 1
ATOM 881 C C . ASP A 1 147 ? 33.199 76.084 70.764 1.00 55.98 147 ASP A C 1
ATOM 882 O O . ASP A 1 147 ? 33.900 76.803 70.049 1.00 54.68 147 ASP A O 1
ATOM 887 N N . TYR A 1 148 ? 32.496 75.056 70.290 1.00 55.36 148 TYR A N 1
ATOM 888 C CA . TYR A 1 148 ? 32.493 74.726 68.872 1.00 55.69 148 TYR A CA 1
ATOM 889 C C . TYR A 1 148 ? 32.110 75.948 68.054 1.00 54.66 148 TYR A C 1
ATOM 890 O O . TYR A 1 148 ? 32.792 76.300 67.091 1.00 54.29 148 TYR A O 1
ATOM 899 N N . LEU A 1 149 ? 31.015 76.595 68.446 1.00 53.37 149 LEU A N 1
ATOM 900 C CA . LEU A 1 149 ? 30.526 77.765 67.733 1.00 51.80 149 LEU A CA 1
ATOM 901 C C . LEU A 1 149 ? 31.553 78.894 67.681 1.00 51.06 149 LEU A C 1
ATOM 902 O O . LEU A 1 149 ? 31.738 79.510 66.631 1.00 49.56 149 LEU A O 1
ATOM 907 N N . LYS A 1 150 ? 32.221 79.162 68.802 1.00 51.43 150 LYS A N 1
ATOM 908 C CA . LYS A 1 150 ? 33.216 80.230 68.846 1.00 52.71 150 LYS A CA 1
ATOM 909 C C . LYS A 1 150 ? 34.432 79.866 68.002 1.00 53.20 150 LYS A C 1
ATOM 910 O O . LYS A 1 150 ? 35.090 80.731 67.411 1.00 51.76 150 LYS A O 1
ATOM 916 N N . TRP A 1 151 ? 34.727 78.575 67.955 1.00 53.49 151 TRP A N 1
ATOM 917 C CA . TRP A 1 151 ? 35.843 78.091 67.167 1.00 54.93 151 TRP A CA 1
ATOM 918 C C . TRP A 1 151 ? 35.493 78.231 65.686 1.00 55.43 151 TRP A C 1
ATOM 919 O O . TRP A 1 151 ? 36.316 78.676 64.889 1.00 57.18 151 TRP A O 1
ATOM 930 N N . LEU A 1 152 ? 34.268 77.861 65.321 1.00 54.65 152 LEU A N 1
ATOM 931 C CA . LEU A 1 152 ? 33.826 77.955 63.934 1.00 53.58 152 LEU A CA 1
ATOM 932 C C . LEU A 1 152 ? 33.605 79.396 63.497 1.00 53.66 152 LEU A C 1
ATOM 933 O O . LEU A 1 152 ? 33.948 79.758 62.376 1.00 54.01 152 LEU A O 1
ATOM 938 N N . PHE A 1 153 ? 33.027 80.215 64.374 1.00 53.44 153 PHE A N 1
ATOM 939 C CA . PHE A 1 153 ? 32.764 81.619 64.052 1.00 53.99 153 PHE A CA 1
ATOM 940 C C . PHE A 1 153 ? 33.370 82.505 65.128 1.00 56.43 153 PHE A C 1
ATOM 941 O O . PHE A 1 153 ? 32.666 83.041 65.979 1.00 56.94 153 PHE A O 1
ATOM 949 N N . PRO A 1 154 ? 34.697 82.679 65.089 1.00 59.31 154 PRO A N 1
ATOM 950 C CA . PRO A 1 154 ? 35.478 83.485 66.036 1.00 60.14 154 PRO A CA 1
ATOM 951 C C . PRO A 1 154 ? 34.995 84.910 66.301 1.00 61.20 154 PRO A C 1
ATOM 952 O O . PRO A 1 154 ? 35.264 85.471 67.368 1.00 61.65 154 PRO A O 1
ATOM 956 N N . THR A 1 155 ? 34.275 85.491 65.346 1.00 61.24 155 THR A N 1
ATOM 957 C CA . THR A 1 155 ? 33.803 86.864 65.498 1.00 61.01 155 THR A CA 1
ATOM 958 C C . THR A 1 155 ? 32.302 86.995 65.745 1.00 60.81 155 THR A C 1
ATOM 959 O O . THR A 1 155 ? 31.732 88.075 65.575 1.00 61.04 155 THR A O 1
ATOM 963 N N . SER A 1 156 ? 31.658 85.912 66.158 1.00 59.51 156 SER A N 1
ATOM 964 C CA . SER A 1 156 ? 30.226 85.971 66.389 1.00 58.69 156 SER A CA 1
ATOM 965 C C . SER A 1 156 ? 29.784 85.500 67.769 1.00 58.71 156 SER A C 1
ATOM 966 O O . SER A 1 156 ? 30.476 84.720 68.424 1.00 58.04 156 SER A O 1
ATOM 969 N N . MET A 1 157 ? 28.623 85.997 68.196 1.00 59.50 157 MET A N 1
ATOM 970 C CA . MET A 1 157 ? 28.003 85.620 69.468 1.00 58.39 157 MET A CA 1
ATOM 971 C C . MET A 1 157 ? 26.692 84.976 69.029 1.00 56.50 157 MET A C 1
ATOM 972 O O . MET A 1 157 ? 26.381 84.958 67.839 1.00 55.79 157 MET A O 1
ATOM 977 N N . ARG A 1 158 ? 25.912 84.483 69.985 1.00 54.71 158 ARG A N 1
ATOM 978 C CA . ARG A 1 158 ? 24.636 83.849 69.671 1.00 52.77 158 ARG A CA 1
ATOM 979 C C . ARG A 1 158 ? 23.685 84.853 69.005 1.00 51.58 158 ARG A C 1
ATOM 980 O O . ARG A 1 158 ? 22.968 84.512 68.067 1.00 51.17 158 ARG A O 1
ATOM 988 N N . SER A 1 159 ? 23.687 86.092 69.483 1.00 50.35 159 SER A N 1
ATOM 989 C CA . SER A 1 159 ? 22.793 87.107 68.940 1.00 51.26 159 SER A CA 1
ATOM 990 C C . SER A 1 159 ? 23.241 87.660 67.594 1.00 51.99 159 SER A C 1
ATOM 991 O O . SER A 1 159 ? 22.530 88.447 66.974 1.00 51.31 159 SER A O 1
ATOM 994 N N . ASN A 1 160 ? 24.421 87.239 67.151 1.00 53.84 160 ASN A N 1
ATOM 995 C CA . ASN A 1 160 ? 24.981 87.666 65.868 1.00 52.48 160 ASN A CA 1
ATOM 996 C C . ASN A 1 160 ? 24.851 86.606 64.793 1.00 50.08 160 ASN A C 1
ATOM 997 O O . ASN A 1 160 ? 24.545 86.923 63.646 1.00 50.77 160 ASN A O 1
ATOM 1002 N N . LEU A 1 161 ? 25.108 85.355 65.173 1.00 46.62 161 LEU A N 1
ATOM 1003 C CA . LEU A 1 161 ? 25.078 84.230 64.246 1.00 45.51 161 LEU A CA 1
ATOM 1004 C C . LEU A 1 161 ? 24.055 84.324 63.124 1.00 43.74 161 LEU A C 1
ATOM 1005 O O . LEU A 1 161 ? 24.366 84.013 61.977 1.00 41.56 161 LEU A O 1
ATOM 1010 N N . TYR A 1 162 ? 22.843 84.751 63.456 1.00 42.39 162 TYR A N 1
ATOM 1011 C CA . TYR A 1 162 ? 21.789 84.866 62.461 1.00 42.85 162 TYR A CA 1
ATOM 1012 C C . TYR A 1 162 ? 22.287 85.655 61.248 1.00 43.10 162 TYR A C 1
ATOM 1013 O O . TYR A 1 162 ? 21.932 85.333 60.115 1.00 42.68 162 TYR A O 1
ATOM 1022 N N . ARG A 1 163 ? 23.122 86.669 61.480 1.00 43.70 163 ARG A N 1
ATOM 1023 C CA . ARG A 1 163 ? 23.656 87.478 60.378 1.00 45.99 163 ARG A CA 1
ATOM 1024 C C . ARG A 1 163 ? 24.404 86.599 59.360 1.00 44.32 163 ARG A C 1
ATOM 1025 O O . ARG A 1 163 ? 24.536 86.958 58.196 1.00 45.02 163 ARG A O 1
ATOM 1033 N N . ILE A 1 164 ? 24.863 85.432 59.791 1.00 44.08 164 ILE A N 1
ATOM 1034 C CA . ILE A 1 164 ? 25.570 84.513 58.897 1.00 43.26 164 ILE A CA 1
ATOM 1035 C C . ILE A 1 164 ? 24.696 83.300 58.587 1.00 42.89 164 ILE A C 1
ATOM 1036 O O . ILE A 1 164 ? 24.494 82.927 57.430 1.00 42.68 164 ILE A O 1
ATOM 1041 N N . CYS A 1 165 ? 24.183 82.684 59.641 1.00 41.73 165 CYS A N 1
ATOM 1042 C CA . CYS A 1 165 ? 23.357 81.505 59.497 1.00 41.12 165 CYS A CA 1
ATOM 1043 C C . CYS A 1 165 ? 22.114 81.621 58.629 1.00 40.18 165 CYS A C 1
ATOM 1044 O O . CYS A 1 165 ? 21.724 80.639 58.000 1.00 40.25 165 CYS A O 1
ATOM 1047 N N . TYR A 1 166 ? 21.480 82.791 58.588 1.00 39.25 166 TYR A N 1
ATOM 1048 C CA . TYR A 1 166 ? 20.280 82.933 57.766 1.00 38.49 166 TYR A CA 1
ATOM 1049 C C . TYR A 1 166 ? 20.539 83.503 56.387 1.00 40.08 166 TYR A C 1
ATOM 1050 O O . TYR A 1 166 ? 19.795 84.348 55.893 1.00 43.46 166 TYR A O 1
ATOM 1059 N N . SER A 1 167 ? 21.609 83.040 55.765 1.00 39.58 167 SER A N 1
ATOM 1060 C CA . SER A 1 167 ? 21.938 83.462 54.422 1.00 37.91 167 SER A CA 1
ATOM 1061 C C . SER A 1 167 ? 21.825 82.176 53.606 1.00 37.63 167 SER A C 1
ATOM 1062 O O . SER A 1 167 ? 21.854 81.071 54.157 1.00 36.12 167 SER A O 1
ATOM 1065 N N . PRO A 1 168 ? 21.676 82.293 52.286 1.00 37.36 168 PRO A N 1
ATOM 1066 C CA . PRO A 1 168 ? 21.566 81.062 51.502 1.00 37.02 168 PRO A CA 1
ATOM 1067 C C . PRO A 1 168 ? 22.746 80.118 51.739 1.00 36.95 168 PRO A C 1
ATOM 1068 O O . PRO A 1 168 ? 22.544 78.917 51.907 1.00 36.79 168 PRO A O 1
ATOM 1072 N N . TRP A 1 169 ? 23.970 80.654 51.759 1.00 35.99 169 TRP A N 1
ATOM 1073 C CA . TRP A 1 169 ? 25.152 79.819 51.986 1.00 34.73 169 TRP A CA 1
ATOM 1074 C C . TRP A 1 169 ? 25.227 79.366 53.434 1.00 34.55 169 TRP A C 1
ATOM 1075 O O . TRP A 1 169 ? 25.758 78.298 53.737 1.00 33.80 169 TRP A O 1
ATOM 1086 N N . GLY A 1 170 ? 24.680 80.171 54.334 1.00 34.37 170 GLY A N 1
ATOM 1087 C CA . GLY A 1 170 ? 24.673 79.772 55.725 1.00 35.01 170 GLY A CA 1
ATOM 1088 C C . GLY A 1 170 ? 23.825 78.516 55.865 1.00 36.54 170 GLY A C 1
ATOM 1089 O O . GLY A 1 170 ? 24.166 77.606 56.628 1.00 37.30 170 GLY A O 1
ATOM 1090 N N . GLN A 1 171 ? 22.724 78.454 55.118 1.00 35.31 171 GLN A N 1
ATOM 1091 C CA . GLN A 1 171 ? 21.833 77.303 55.178 1.00 36.82 171 GLN A CA 1
ATOM 1092 C C . GLN A 1 171 ? 22.432 76.064 54.541 1.00 37.47 171 GLN A C 1
ATOM 1093 O O . GLN A 1 171 ? 21.753 75.047 54.355 1.00 39.18 171 GLN A O 1
ATOM 1099 N N . GLU A 1 172 ? 23.711 76.159 54.216 1.00 37.66 172 GLU A N 1
ATOM 1100 C CA . GLU A 1 172 ? 24.434 75.067 53.601 1.00 37.58 172 GLU A CA 1
ATOM 1101 C C . GLU A 1 172 ? 25.393 74.478 54.643 1.00 38.19 172 GLU A C 1
ATOM 1102 O O . GLU A 1 172 ? 26.238 73.639 54.334 1.00 38.98 172 GLU A O 1
ATOM 1108 N N . PHE A 1 173 ? 25.238 74.937 55.884 1.00 37.12 173 PHE A N 1
ATOM 1109 C CA . PHE A 1 173 ? 26.050 74.514 57.021 1.00 36.39 173 PHE A CA 1
ATOM 1110 C C . PHE A 1 173 ? 25.088 73.839 58.033 1.00 36.29 173 PHE A C 1
ATOM 1111 O O . PHE A 1 173 ? 24.100 74.438 58.457 1.00 36.32 173 PHE A O 1
ATOM 1119 N N . SER A 1 174 ? 25.374 72.602 58.426 1.00 34.36 174 SER A N 1
ATOM 1120 C CA . SER A 1 174 ? 24.487 71.879 59.336 1.00 33.07 174 SER A CA 1
ATOM 1121 C C . SER A 1 174 ? 23.974 72.665 60.556 1.00 34.29 174 SER A C 1
ATOM 1122 O O . SER A 1 174 ? 22.767 72.746 60.778 1.00 32.33 174 SER A O 1
ATOM 1125 N N . ILE A 1 175 ? 24.881 73.231 61.348 1.00 35.43 175 ILE A N 1
ATOM 1126 C CA . ILE A 1 175 ? 24.484 73.980 62.541 1.00 36.68 175 ILE A CA 1
ATOM 1127 C C . ILE A 1 175 ? 23.435 75.034 62.197 1.00 36.81 175 ILE A C 1
ATOM 1128 O O . ILE A 1 175 ? 22.403 75.154 62.867 1.00 36.16 175 ILE A O 1
ATOM 1133 N N . CYS A 1 176 ? 23.704 75.785 61.139 1.00 35.49 176 CYS A N 1
ATOM 1134 C CA . CYS A 1 176 ? 22.791 76.819 60.689 1.00 35.19 176 CYS A CA 1
ATOM 1135 C C . CYS A 1 176 ? 21.391 76.283 60.351 1.00 34.21 176 CYS A C 1
ATOM 1136 O O . CYS A 1 176 ? 20.399 76.996 60.493 1.00 33.01 176 CYS A O 1
ATOM 1139 N N . ASN A 1 177 ? 21.321 75.031 59.903 1.00 33.41 177 ASN A N 1
ATOM 1140 C CA . ASN A 1 177 ? 20.054 74.402 59.551 1.00 33.04 177 ASN A CA 1
ATOM 1141 C C . ASN A 1 177 ? 19.077 74.308 60.711 1.00 32.75 177 ASN A C 1
ATOM 1142 O O . ASN A 1 177 ? 17.896 74.018 60.503 1.00 32.76 177 ASN A O 1
ATOM 1147 N N . TYR A 1 178 ? 19.560 74.517 61.932 1.00 31.20 178 TYR A N 1
ATOM 1148 C CA . TYR A 1 178 ? 18.663 74.467 63.077 1.00 32.75 178 TYR A CA 1
ATOM 1149 C C . TYR A 1 178 ? 18.936 75.570 64.083 1.00 32.58 178 TYR A C 1
ATOM 1150 O O . TYR A 1 178 ? 18.491 75.499 65.232 1.00 32.92 178 TYR A O 1
ATOM 1159 N N . TRP A 1 179 ? 19.675 76.585 63.644 1.00 32.01 179 TRP A N 1
ATOM 1160 C CA . TRP A 1 179 ? 19.965 77.734 64.488 1.00 33.48 179 TRP A CA 1
ATOM 1161 C C . TRP A 1 179 ? 18.624 78.478 64.577 1.00 35.07 179 TRP A C 1
ATOM 1162 O O . TRP A 1 179 ? 18.091 78.948 63.570 1.00 35.95 179 TRP A O 1
ATOM 1173 N N . HIS A 1 180 ? 18.087 78.574 65.785 1.00 36.05 180 HIS A N 1
ATOM 1174 C CA . HIS A 1 180 ? 16.779 79.181 66.012 1.00 38.60 180 HIS A CA 1
ATOM 1175 C C . HIS A 1 180 ? 16.869 80.469 66.842 1.00 39.33 180 HIS A C 1
ATOM 1176 O O . HIS A 1 180 ? 16.798 80.429 68.072 1.00 37.85 180 HIS A O 1
ATOM 1183 N N . ASP A 1 181 ? 17.017 81.607 66.170 1.00 39.68 181 ASP A N 1
ATOM 1184 C CA . ASP A 1 181 ? 17.122 82.882 66.871 1.00 41.00 181 ASP A CA 1
ATOM 1185 C C . ASP A 1 181 ? 15.744 83.425 67.235 1.00 40.96 181 ASP A C 1
ATOM 1186 O O . ASP A 1 181 ? 14.991 83.884 66.372 1.00 40.25 181 ASP A O 1
ATOM 1191 N N . PRO A 1 182 ? 15.409 83.414 68.531 1.00 40.22 182 PRO A N 1
ATOM 1192 C CA . PRO A 1 182 ? 14.101 83.909 68.967 1.00 40.17 182 PRO A CA 1
ATOM 1193 C C . PRO A 1 182 ? 13.900 85.416 68.798 1.00 40.19 182 PRO A C 1
ATOM 1194 O O . PRO A 1 182 ? 12.804 85.911 69.037 1.00 39.91 182 PRO A O 1
ATOM 1198 N N . HIS A 1 183 ? 14.941 86.132 68.373 1.00 40.17 183 HIS A N 1
ATOM 1199 C CA . HIS A 1 183 ? 14.847 87.583 68.179 1.00 41.29 183 HIS A CA 1
ATOM 1200 C C . HIS A 1 183 ? 14.765 87.981 66.712 1.00 43.35 183 HIS A C 1
ATOM 1201 O O . HIS A 1 183 ? 14.697 89.169 66.391 1.00 44.63 183 HIS A O 1
ATOM 1208 N N . HIS A 1 184 ? 14.795 86.994 65.826 1.00 43.48 184 HIS A N 1
ATOM 1209 C CA . HIS A 1 184 ? 14.711 87.245 64.391 1.00 43.22 184 HIS A CA 1
ATOM 1210 C C . HIS A 1 184 ? 13.852 86.138 63.797 1.00 43.61 184 HIS A C 1
ATOM 1211 O O . HIS A 1 184 ? 14.176 85.549 62.764 1.00 43.93 184 HIS A O 1
ATOM 1218 N N . ASP A 1 185 ? 12.746 85.866 64.479 1.00 43.68 185 ASP A N 1
ATOM 1219 C CA . ASP A 1 185 ? 11.827 84.828 64.068 1.00 44.41 185 ASP A CA 1
ATOM 1220 C C . ASP A 1 185 ? 11.369 84.967 62.625 1.00 45.07 185 ASP A C 1
ATOM 1221 O O . ASP A 1 185 ? 11.159 83.962 61.942 1.00 44.61 185 ASP A O 1
ATOM 1226 N N . ASP A 1 186 ? 11.201 86.200 62.154 1.00 46.39 186 ASP A N 1
ATOM 1227 C CA . ASP A 1 186 ? 10.775 86.385 60.773 1.00 47.90 186 ASP A CA 1
ATOM 1228 C C . ASP A 1 186 ? 11.847 85.932 59.796 1.00 46.88 186 ASP A C 1
ATOM 1229 O O . ASP A 1 186 ? 11.533 85.242 58.828 1.00 46.07 186 ASP A O 1
ATOM 1234 N N . LEU A 1 187 ? 13.105 86.305 60.032 1.00 45.24 187 LEU A N 1
ATOM 1235 C CA . LEU A 1 187 ? 14.150 85.874 59.109 1.00 45.66 187 LEU A CA 1
ATOM 1236 C C . LEU A 1 187 ? 14.275 84.352 59.199 1.00 43.93 187 LEU A C 1
ATOM 1237 O O . LEU A 1 187 ? 14.404 83.673 58.181 1.00 44.18 187 LEU A O 1
ATOM 1242 N N . TYR A 1 188 ? 14.207 83.822 60.415 1.00 40.63 188 TYR A N 1
ATOM 1243 C CA . TYR A 1 188 ? 14.285 82.385 60.629 1.00 39.31 188 TYR A CA 1
ATOM 1244 C C . TYR A 1 188 ? 13.246 81.609 59.804 1.00 39.54 188 TYR A C 1
ATOM 1245 O O . TYR A 1 188 ? 13.593 80.674 59.082 1.00 38.98 188 TYR A O 1
ATOM 1254 N N . LEU A 1 189 ? 11.973 81.986 59.934 1.00 40.46 189 LEU A N 1
ATOM 1255 C CA . LEU A 1 189 ? 10.884 81.326 59.207 1.00 39.87 189 LEU A CA 1
ATOM 1256 C C . LEU A 1 189 ? 11.136 81.471 57.727 1.00 40.59 189 LEU A C 1
ATOM 1257 O O . LEU A 1 189 ? 10.718 80.652 56.913 1.00 40.22 189 LEU A O 1
ATOM 1262 N N . ASN A 1 190 ? 11.850 82.527 57.388 1.00 41.13 190 ASN A N 1
ATOM 1263 C CA . ASN A 1 190 ? 12.134 82.777 56.004 1.00 43.39 190 ASN A CA 1
ATOM 1264 C C . ASN A 1 190 ? 13.314 82.035 55.424 1.00 42.51 190 ASN A C 1
ATOM 1265 O O . ASN A 1 190 ? 13.251 81.558 54.295 1.00 40.20 190 ASN A O 1
ATOM 1270 N N . ALA A 1 191 ? 14.397 81.984 56.191 1.00 41.41 191 ALA A N 1
ATOM 1271 C CA . ALA A 1 191 ? 15.64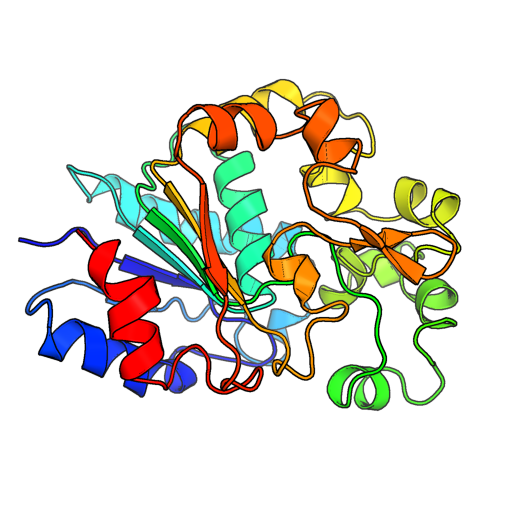0 81.379 55.757 1.00 39.88 191 ALA A CA 1
ATOM 1272 C C . ALA A 1 191 ? 15.917 79.931 56.139 1.00 38.42 191 ALA A C 1
ATOM 1273 O O . ALA A 1 191 ? 16.570 79.226 55.375 1.00 36.58 191 ALA A O 1
ATOM 1275 N N . SER A 1 192 ? 15.451 79.483 57.302 1.00 36.72 192 SER A N 1
ATOM 1276 C CA . SER A 1 192 ? 15.727 78.108 57.717 1.00 35.56 192 SER A CA 1
ATOM 1277 C C . SER A 1 192 ? 15.254 77.114 56.668 1.00 36.08 192 SER A C 1
ATOM 1278 O O . SER A 1 192 ? 14.067 77.041 56.356 1.00 38.33 192 SER A O 1
ATOM 1281 N N . SER A 1 193 ? 16.179 76.340 56.123 1.00 34.05 193 SER A N 1
ATOM 1282 C CA . SER A 1 193 ? 15.804 75.374 55.108 1.00 34.73 193 SER A CA 1
ATOM 1283 C C . SER A 1 193 ? 15.495 74.015 55.718 1.00 35.20 193 SER A C 1
ATOM 1284 O O . SER A 1 193 ? 14.932 73.149 55.047 1.00 35.75 193 SER A O 1
ATOM 1287 N N . PHE A 1 194 ? 15.848 73.834 56.988 1.00 33.71 194 PHE A N 1
ATOM 1288 C CA . PHE A 1 194 ? 15.643 72.553 57.646 1.00 34.78 194 PHE A CA 1
ATOM 1289 C C . PHE A 1 194 ? 14.679 72.546 58.844 1.00 36.89 194 PHE A C 1
ATOM 1290 O O . PHE A 1 194 ? 13.602 71.950 58.776 1.00 37.01 194 PHE A O 1
ATOM 1298 N N . LEU A 1 195 ? 15.077 73.182 59.945 1.00 36.63 195 LEU A N 1
ATOM 1299 C CA . LEU A 1 195 ? 14.247 73.206 61.140 1.00 36.51 195 LEU A CA 1
ATOM 1300 C C . LEU A 1 195 ? 12.844 73.766 60.902 1.00 37.38 195 LEU A C 1
ATOM 1301 O O . LEU A 1 195 ? 11.852 73.087 61.138 1.00 38.18 195 LEU A O 1
ATOM 1306 N N . ALA A 1 196 ? 12.757 75.001 60.428 1.00 38.56 196 ALA A N 1
ATOM 1307 C CA . ALA A 1 196 ? 11.454 75.614 60.188 1.00 38.65 196 ALA A CA 1
ATOM 1308 C C . ALA A 1 196 ? 10.583 74.754 59.272 1.00 38.82 196 ALA A C 1
ATOM 1309 O O . ALA A 1 196 ? 9.354 74.734 59.401 1.00 38.08 196 ALA A O 1
ATOM 1311 N N . LEU A 1 197 ? 11.224 74.031 58.357 1.00 38.82 197 LEU A N 1
ATOM 1312 C CA . LEU A 1 197 ? 10.496 73.201 57.410 1.00 37.99 197 LEU A CA 1
ATOM 1313 C C . LEU A 1 197 ? 9.931 71.923 58.027 1.00 38.51 197 LEU A C 1
ATOM 1314 O O . LEU A 1 197 ? 8.733 71.674 57.927 1.00 40.71 197 LEU A O 1
ATOM 1319 N N . ILE A 1 198 ? 10.768 71.117 58.674 1.00 37.15 198 ILE A N 1
ATOM 1320 C CA . ILE A 1 198 ? 10.269 69.884 59.276 1.00 36.38 198 ILE A CA 1
ATOM 1321 C C . ILE A 1 198 ? 9.329 70.155 60.449 1.00 37.43 198 ILE A C 1
ATOM 1322 O O . ILE A 1 198 ? 8.589 69.266 60.869 1.00 37.94 198 ILE A O 1
ATOM 1327 N N . ASN A 1 199 ? 9.365 71.374 60.980 1.00 37.58 199 ASN A N 1
ATOM 1328 C CA . ASN A 1 199 ? 8.491 71.740 62.093 1.00 39.68 199 ASN A CA 1
ATOM 1329 C C . ASN A 1 199 ? 7.147 72.253 61.598 1.00 41.27 199 ASN A C 1
ATOM 1330 O O . ASN A 1 199 ? 6.223 72.440 62.386 1.00 41.94 199 ASN A O 1
ATOM 1335 N N . GLY A 1 200 ? 7.041 72.483 60.293 1.00 42.07 200 GLY A N 1
ATOM 1336 C CA . GLY A 1 200 ? 5.802 72.994 59.748 1.00 42.34 200 GLY A CA 1
ATOM 1337 C C . GLY A 1 200 ? 5.614 74.466 60.084 1.00 43.37 200 GLY A C 1
ATOM 1338 O O . GLY A 1 200 ? 4.530 75.006 59.902 1.00 43.71 200 GLY A O 1
ATOM 1339 N N . GLU A 1 201 ? 6.662 75.121 60.577 1.00 44.86 201 GLU A N 1
ATOM 1340 C CA . GLU A 1 201 ? 6.567 76.538 60.911 1.00 45.57 201 GLU A CA 1
ATOM 1341 C C . GLU A 1 201 ? 6.412 77.320 59.617 1.00 46.38 201 GLU A C 1
ATOM 1342 O O . GLU A 1 201 ? 5.866 78.420 59.603 1.00 47.01 201 GLU A O 1
ATOM 1348 N N . ARG A 1 202 ? 6.917 76.751 58.531 1.00 46.35 202 ARG A N 1
ATOM 1349 C CA . ARG A 1 202 ? 6.761 77.357 57.222 1.00 47.67 202 ARG A CA 1
ATOM 1350 C C . ARG A 1 202 ? 6.002 76.324 56.401 1.00 50.47 202 ARG A C 1
ATOM 1351 O O . ARG A 1 202 ? 6.421 75.166 56.300 1.00 49.82 202 ARG A O 1
ATOM 1359 N N . ASP A 1 203 ? 4.878 76.744 55.833 1.00 53.15 203 ASP A N 1
ATOM 1360 C CA . ASP A 1 203 ? 4.049 75.858 55.038 1.00 55.32 203 ASP A CA 1
ATOM 1361 C C . ASP A 1 203 ? 4.758 75.326 53.819 1.00 54.53 203 ASP A C 1
ATOM 1362 O O . ASP A 1 203 ? 5.520 76.035 53.166 1.00 55.55 203 ASP A O 1
ATOM 1367 N N . HIS A 1 204 ? 4.500 74.062 53.525 1.00 52.59 204 HIS A N 1
ATOM 1368 C CA . HIS A 1 204 ? 5.068 73.423 52.358 1.00 50.85 204 HIS A CA 1
ATOM 1369 C C . HIS A 1 204 ? 4.096 72.316 51.952 1.00 51.75 204 HIS A C 1
ATOM 1370 O O . HIS A 1 204 ? 3.412 71.729 52.792 1.00 50.90 204 HIS A O 1
ATOM 1377 N N . PRO A 1 205 ? 4.021 72.025 50.649 1.00 52.98 205 PRO A N 1
ATOM 1378 C CA . PRO A 1 205 ? 3.125 70.997 50.107 1.00 53.59 205 PRO A CA 1
ATOM 1379 C C . PRO A 1 205 ? 3.013 69.648 50.829 1.00 53.10 205 PRO A C 1
ATOM 1380 O O . PRO A 1 205 ? 1.926 69.067 50.889 1.00 53.37 205 PRO A O 1
ATOM 1384 N N . ASN A 1 206 ? 4.102 69.151 51.398 1.00 51.22 206 ASN A N 1
ATOM 1385 C CA . ASN A 1 206 ? 4.033 67.842 52.039 1.00 50.59 206 ASN A CA 1
ATOM 1386 C C . ASN A 1 206 ? 3.963 67.792 53.567 1.00 48.65 206 ASN A C 1
ATOM 1387 O O . ASN A 1 206 ? 4.169 66.735 54.162 1.00 48.28 206 ASN A O 1
ATOM 1392 N N . ALA A 1 207 ? 3.645 68.918 54.200 1.00 45.40 207 ALA A N 1
ATOM 1393 C CA . ALA A 1 207 ? 3.569 68.975 55.658 1.00 43.01 207 ALA A CA 1
ATOM 1394 C C . ALA A 1 207 ? 2.672 67.881 56.243 1.00 41.84 207 ALA A C 1
ATOM 1395 O O . ALA A 1 207 ? 3.027 67.230 57.229 1.00 40.38 207 ALA A O 1
ATOM 1397 N N . THR A 1 208 ? 1.512 67.678 55.627 1.00 41.98 208 THR A N 1
ATOM 1398 C CA . THR A 1 208 ? 0.562 66.671 56.087 1.00 42.43 208 THR A CA 1
ATOM 1399 C C . THR A 1 208 ? 1.127 65.264 56.000 1.00 41.77 208 THR A C 1
ATOM 1400 O O . THR A 1 208 ? 0.961 64.464 56.922 1.00 43.56 208 THR A O 1
ATOM 1404 N N . VAL A 1 209 ? 1.794 64.959 54.895 1.00 40.05 209 VAL A N 1
ATOM 1405 C CA . VAL A 1 209 ? 2.372 63.639 54.731 1.00 40.14 209 VAL A CA 1
ATOM 1406 C C . VAL A 1 209 ? 3.519 63.423 55.715 1.00 40.38 209 VAL A C 1
ATOM 1407 O O . VAL A 1 209 ? 3.650 62.344 56.297 1.00 40.18 209 VAL A O 1
ATOM 1411 N N . TRP A 1 210 ? 4.348 64.447 55.900 1.00 40.15 210 TRP A N 1
ATOM 1412 C CA . TRP A 1 210 ? 5.474 64.349 56.819 1.00 39.95 210 TRP A CA 1
ATOM 1413 C C . TRP A 1 210 ? 4.979 64.040 58.213 1.00 40.65 210 TRP A C 1
ATOM 1414 O O . TRP A 1 210 ? 5.562 63.211 58.913 1.00 39.06 210 TRP A O 1
ATOM 1425 N N . ARG A 1 211 ? 3.895 64.706 58.605 1.00 42.02 211 ARG A N 1
ATOM 1426 C CA . ARG A 1 211 ? 3.298 64.499 59.921 1.00 43.87 211 ARG A CA 1
ATOM 1427 C C . ARG A 1 211 ? 2.794 63.064 60.021 1.00 43.15 211 ARG A C 1
ATOM 1428 O O . ARG A 1 211 ? 2.994 62.385 61.025 1.00 43.03 211 ARG A O 1
ATOM 1436 N N . LYS A 1 212 ? 2.148 62.610 58.958 1.00 43.66 212 LYS A N 1
ATOM 1437 C CA . LYS A 1 212 ? 1.612 61.264 58.909 1.00 45.33 212 LYS A CA 1
ATOM 1438 C C . LYS A 1 212 ? 2.760 60.258 59.050 1.00 44.39 212 LYS A C 1
ATOM 1439 O O . LYS A 1 212 ? 2.645 59.271 59.784 1.00 43.95 212 LYS A O 1
ATOM 1445 N N . ASN A 1 213 ? 3.872 60.523 58.365 1.00 42.88 213 ASN A N 1
ATOM 1446 C CA . ASN A 1 213 ? 5.030 59.637 58.431 1.00 41.44 213 ASN A CA 1
ATOM 1447 C C . ASN A 1 213 ? 5.638 59.598 59.832 1.00 40.74 213 ASN A C 1
ATOM 1448 O O . ASN A 1 213 ? 5.896 58.522 60.375 1.00 41.01 213 ASN A O 1
ATOM 1453 N N . PHE A 1 214 ? 5.873 60.765 60.424 1.00 39.21 214 PHE A N 1
ATOM 1454 C CA . PHE A 1 214 ? 6.453 60.794 61.760 1.00 40.10 214 PHE A CA 1
ATOM 1455 C C . PHE A 1 214 ? 5.567 60.075 62.791 1.00 40.51 214 PHE A C 1
ATOM 1456 O O . PHE A 1 214 ? 6.068 59.513 63.769 1.00 38.18 214 PHE A O 1
ATOM 1464 N N . LEU A 1 215 ? 4.254 60.087 62.568 1.00 40.69 215 LEU A N 1
ATOM 1465 C CA . LEU A 1 215 ? 3.329 59.435 63.492 1.00 41.76 215 LEU A CA 1
ATOM 1466 C C . LEU A 1 215 ? 3.428 57.908 63.491 1.00 42.18 215 LEU A C 1
ATOM 1467 O O . LEU A 1 215 ? 2.843 57.254 64.355 1.00 42.47 215 LEU A O 1
ATOM 1472 N N . ARG A 1 216 ? 4.160 57.347 62.528 1.00 42.14 216 ARG A N 1
ATOM 1473 C CA . ARG A 1 216 ? 4.331 55.897 62.435 1.00 42.96 216 ARG A CA 1
ATOM 1474 C C . ARG A 1 216 ? 5.225 55.379 63.551 1.00 43.23 216 ARG A C 1
ATOM 1475 O O . ARG A 1 216 ? 5.200 54.198 63.873 1.00 43.19 216 ARG A O 1
ATOM 1483 N N . VAL A 1 217 ? 6.029 56.263 64.125 1.00 43.41 217 VAL A N 1
ATOM 1484 C CA . VAL A 1 217 ? 6.932 55.875 65.196 1.00 44.28 217 VAL A CA 1
ATOM 1485 C C . VAL A 1 217 ? 6.166 55.232 66.353 1.00 43.63 217 VAL A C 1
ATOM 1486 O O . VAL A 1 217 ? 5.005 55.569 66.608 1.00 44.52 217 VAL A O 1
ATOM 1490 N N . GLY A 1 218 ? 6.817 54.301 67.043 1.00 42.26 218 GLY A N 1
ATOM 1491 C CA . GLY A 1 218 ? 6.187 53.635 68.165 1.00 41.58 218 GLY A CA 1
ATOM 1492 C C . GLY A 1 218 ? 6.291 54.462 69.433 1.00 43.53 218 GLY A C 1
ATOM 1493 O O . GLY A 1 218 ? 5.308 54.643 70.151 1.00 44.22 218 GLY A O 1
ATOM 1494 N N . HIS A 1 219 ? 7.467 54.940 69.716 1.00 43.90 219 HIS A N 1
ATOM 1495 C CA . HIS A 1 219 ? 7.742 55.782 70.871 1.00 43.76 219 HIS A CA 1
ATOM 1496 C C . HIS A 1 219 ? 8.775 56.876 70.627 1.00 42.70 219 HIS A C 1
ATOM 1497 O O . HIS A 1 219 ? 9.768 56.606 69.933 1.00 41.92 219 HIS A O 1
ATOM 1504 N N . LEU A 1 220 ? 8.510 58.059 71.099 1.00 41.47 220 LEU A N 1
ATOM 1505 C CA . LEU A 1 220 ? 9.428 59.171 70.935 1.00 39.89 220 LEU A CA 1
ATOM 1506 C C . LEU A 1 220 ? 10.048 59.370 72.312 1.00 39.17 220 LEU A C 1
ATOM 1507 O O . LEU A 1 220 ? 9.476 60.045 73.165 1.00 39.61 220 LEU A O 1
ATOM 1512 N N . VAL A 1 221 ? 11.201 58.748 72.534 1.00 38.89 221 VAL A N 1
ATOM 1513 C CA . VAL A 1 221 ? 11.896 58.845 73.818 1.00 39.06 221 VAL A CA 1
ATOM 1514 C C . VAL A 1 221 ? 12.770 60.095 73.837 1.00 39.41 221 VAL A C 1
ATOM 1515 O O . VAL A 1 221 ? 13.737 60.198 73.085 1.00 40.16 221 VAL A O 1
ATOM 1519 N N . LEU A 1 222 ? 12.421 61.045 74.697 1.00 39.31 222 LEU A N 1
ATOM 1520 C CA . LEU A 1 222 ? 13.166 62.291 74.787 1.00 38.63 222 LEU A CA 1
ATOM 1521 C C . LEU A 1 222 ? 14.075 62.294 75.997 1.00 39.34 222 LEU A C 1
ATOM 1522 O O . LEU A 1 222 ? 13.607 62.266 77.139 1.00 40.30 222 LEU A O 1
ATOM 1527 N N . ILE A 1 223 ? 15.379 62.327 75.745 1.00 38.62 223 ILE A N 1
ATOM 1528 C CA . ILE A 1 223 ? 16.364 62.339 76.815 1.00 36.75 223 ILE A CA 1
ATOM 1529 C C . ILE A 1 223 ? 17.115 63.663 76.756 1.00 36.99 223 ILE A C 1
ATOM 1530 O O . ILE A 1 223 ? 17.409 64.169 75.666 1.00 37.93 223 ILE A O 1
ATOM 1535 N N . GLY A 1 224 ? 17.405 64.228 77.926 1.00 36.25 224 GLY A N 1
ATOM 1536 C CA . GLY A 1 224 ? 18.108 65.498 78.005 1.00 35.34 224 GLY A CA 1
ATOM 1537 C C . GLY A 1 224 ? 18.180 65.934 79.456 1.00 37.55 224 GLY A C 1
ATOM 1538 O O . GLY A 1 224 ? 17.646 65.251 80.319 1.00 38.73 224 GLY A O 1
ATOM 1539 N N . GLY A 1 225 ? 18.828 67.055 79.745 1.00 38.06 225 GLY A N 1
ATOM 1540 C CA . GLY A 1 225 ? 18.928 67.475 81.127 1.00 40.08 225 GLY A CA 1
ATOM 1541 C C . GLY A 1 225 ? 19.522 68.850 81.346 1.00 42.09 225 GLY A C 1
ATOM 1542 O O . GLY A 1 225 ? 20.249 69.358 80.497 1.00 42.46 225 GLY A O 1
ATOM 1543 N N . PRO A 1 226 ? 19.245 69.465 82.506 1.00 43.94 226 PRO A N 1
ATOM 1544 C CA . PRO A 1 226 ? 19.708 70.798 82.916 1.00 44.81 226 PRO A CA 1
ATOM 1545 C C . PRO A 1 226 ? 21.218 70.984 82.895 1.00 45.06 226 PRO A C 1
ATOM 1546 O O . PRO A 1 226 ? 21.701 72.104 82.788 1.00 45.97 226 PRO A O 1
ATOM 1550 N N . ASP A 1 227 ? 21.965 69.895 83.010 1.00 45.21 227 ASP A N 1
ATOM 1551 C CA . ASP A 1 227 ? 23.409 70.012 83.036 1.00 45.85 227 ASP A CA 1
ATOM 1552 C C . ASP A 1 227 ? 24.140 69.721 81.747 1.00 45.99 227 ASP A C 1
ATOM 1553 O O . ASP A 1 227 ? 25.361 69.593 81.731 1.00 46.03 227 ASP A O 1
ATOM 1558 N N . ASP A 1 228 ? 23.382 69.603 80.666 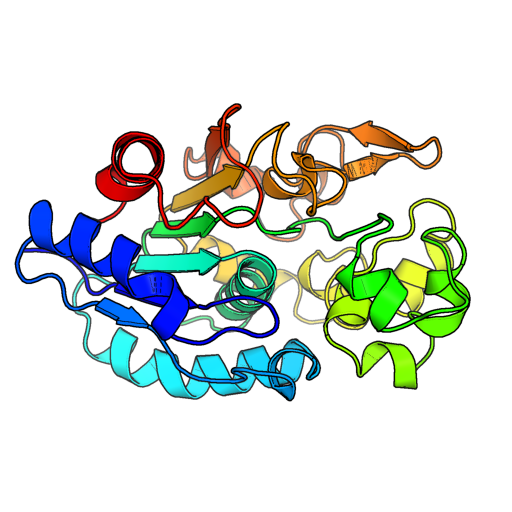1.00 46.84 228 ASP A N 1
ATOM 1559 C CA . ASP A 1 228 ? 23.970 69.425 79.352 1.00 47.20 228 ASP A CA 1
ATOM 1560 C C . ASP A 1 228 ? 24.419 70.876 79.169 1.00 48.77 228 ASP A C 1
ATOM 1561 O O . ASP A 1 228 ? 23.592 71.805 79.277 1.00 53.10 228 ASP A O 1
ATOM 1566 N N . GLY A 1 229 ? 25.703 71.107 78.936 1.00 45.32 229 GLY A N 1
ATOM 1567 C CA . GLY A 1 229 ? 26.123 72.490 78.793 1.00 42.20 229 GLY A CA 1
ATOM 1568 C C . GLY A 1 229 ? 26.290 72.935 77.357 1.00 42.21 229 GLY A C 1
ATOM 1569 O O . GLY A 1 229 ? 27.028 73.879 77.082 1.00 42.40 229 GLY A O 1
ATOM 1570 N N . VAL A 1 230 ? 25.602 72.268 76.435 1.00 40.30 230 VAL A N 1
ATOM 1571 C CA . VAL A 1 230 ? 25.723 72.605 75.024 1.00 38.41 230 VAL A CA 1
ATOM 1572 C C . VAL A 1 230 ? 24.378 72.958 74.390 1.00 37.33 230 VAL A C 1
ATOM 1573 O O . VAL A 1 230 ? 24.199 74.067 73.890 1.00 35.29 230 VAL A O 1
ATOM 1577 N N . ILE A 1 231 ? 23.445 72.011 74.397 1.00 37.22 231 ILE A N 1
ATOM 1578 C CA . ILE A 1 231 ? 22.116 72.250 73.855 1.00 36.62 231 ILE A CA 1
ATOM 1579 C C . ILE A 1 231 ? 21.583 73.465 74.610 1.00 37.79 231 ILE A C 1
ATOM 1580 O O . ILE A 1 231 ? 21.581 73.480 75.846 1.00 38.11 231 ILE A O 1
ATOM 1585 N N . THR A 1 232 ? 21.146 74.486 73.879 1.00 37.92 232 THR A N 1
ATOM 1586 C CA . THR A 1 232 ? 20.644 75.694 74.510 1.00 40.00 232 THR A CA 1
ATOM 1587 C C . THR A 1 232 ? 19.432 76.281 73.788 1.00 41.61 232 THR A C 1
ATOM 1588 O O . THR A 1 232 ? 19.519 76.668 72.617 1.00 42.73 232 THR A O 1
ATOM 1592 N N . PRO A 1 233 ? 18.276 76.349 74.471 1.00 40.47 233 PRO A N 1
ATOM 1593 C CA . PRO A 1 233 ? 18.093 75.894 75.854 1.00 40.47 233 PRO A CA 1
ATOM 1594 C C . PRO A 1 233 ? 18.164 74.370 75.905 1.00 38.81 233 PRO A C 1
ATOM 1595 O O . PRO A 1 233 ? 17.801 73.706 74.935 1.00 38.96 233 PRO A O 1
ATOM 1599 N N . TRP A 1 234 ? 18.579 73.801 77.141 1.00 37.92 234 TRP A N 1
ATOM 1600 C CA . TRP A 1 234 ? 18.694 72.352 77.116 1.00 37.80 234 TRP A CA 1
ATOM 1601 C C . TRP A 1 234 ? 17.309 71.742 76.891 1.00 36.99 234 TRP A C 1
ATOM 1602 O O . TRP A 1 234 ? 17.175 70.620 76.386 1.00 34.30 234 TRP A O 1
ATOM 1613 N N . GLN A 1 235 ? 16.285 72.497 77.277 1.00 36.27 235 GLN A N 1
ATOM 1614 C CA . GLN A 1 235 ? 14.901 72.053 77.137 1.00 37.72 235 GLN A CA 1
ATOM 1615 C C . GLN A 1 235 ? 14.532 71.794 75.675 1.00 37.99 235 GLN A C 1
ATOM 1616 O O . GLN A 1 235 ? 13.478 71.229 75.380 1.00 36.82 235 GLN A O 1
ATOM 1622 N N . SER A 1 236 ? 15.396 72.209 74.755 1.00 38.00 236 SER A N 1
ATOM 1623 C CA . SER A 1 236 ? 15.130 71.964 73.337 1.00 38.58 236 SER A CA 1
ATOM 1624 C C . SER A 1 236 ? 14.948 70.450 73.094 1.00 39.11 236 SER A C 1
ATOM 1625 O O . SER A 1 236 ? 14.309 70.048 72.120 1.00 40.48 236 SER A O 1
ATOM 1628 N N . SER A 1 237 ? 15.534 69.632 73.996 1.00 39.27 237 SER A N 1
ATOM 1629 C CA . SER A 1 237 ? 15.484 68.178 73.986 1.00 41.89 237 SER A CA 1
ATOM 1630 C C . SER A 1 237 ? 14.058 67.772 74.306 1.00 41.09 237 SER A C 1
ATOM 1631 O O . SER A 1 237 ? 13.641 66.660 73.956 1.00 42.15 237 SER A O 1
ATOM 1634 N N . PHE A 1 238 ? 13.298 68.630 74.933 1.00 40.60 238 PHE A N 1
ATOM 1635 C CA . PHE A 1 238 ? 11.930 68.207 75.163 1.00 39.52 238 PHE A CA 1
ATOM 1636 C C . PHE A 1 238 ? 10.998 69.116 74.347 1.00 40.18 238 PHE A C 1
ATOM 1637 O O . PHE A 1 238 ? 9.830 69.312 74.697 1.00 42.71 238 PHE A O 1
ATOM 1645 N N . PHE A 1 239 ? 11.518 69.676 73.228 1.00 38.61 239 PHE A N 1
ATOM 1646 C CA . PHE A 1 239 ? 10.765 70.498 72.302 1.00 37.64 239 PHE A CA 1
ATOM 1647 C C . PHE A 1 239 ? 10.370 71.833 72.956 1.00 37.20 239 PHE A C 1
ATOM 1648 O O . PHE A 1 239 ? 9.474 72.525 72.474 1.00 36.98 239 PHE A O 1
ATOM 1656 N N . GLY A 1 240 ? 11.053 72.151 74.040 1.00 35.98 240 GLY A N 1
ATOM 1657 C CA . GLY A 1 240 ? 10.844 73.402 74.703 1.00 35.71 240 GLY A CA 1
ATOM 1658 C C . GLY A 1 240 ? 11.760 74.403 74.037 1.00 36.49 240 GLY A C 1
ATOM 1659 O O . GLY A 1 240 ? 12.780 74.006 73.458 1.00 38.09 240 GLY A O 1
ATOM 1660 N N . PHE A 1 241 ? 11.448 75.688 74.082 1.00 37.24 241 PHE A N 1
ATOM 1661 C CA . PHE A 1 241 ? 12.320 76.654 73.434 1.00 38.02 241 PHE A CA 1
ATOM 1662 C C . PHE A 1 241 ? 12.129 78.079 73.914 1.00 40.10 241 PHE A C 1
ATOM 1663 O O . PHE A 1 241 ? 11.162 78.401 74.609 1.00 39.25 241 PHE A O 1
ATOM 1671 N N . TYR A 1 242 ? 13.068 78.931 73.523 1.00 42.39 242 TYR A N 1
ATOM 1672 C CA . TYR A 1 242 ? 13.038 80.330 73.895 1.00 45.47 242 TYR A CA 1
ATOM 1673 C C . TYR A 1 242 ? 11.854 81.112 73.356 1.00 46.50 242 TYR A C 1
ATOM 1674 O O . TYR A 1 242 ? 11.357 80.883 72.256 1.00 43.73 242 TYR A O 1
ATOM 1683 N N . ASP A 1 243 ? 11.442 82.055 74.187 1.00 49.52 243 ASP A N 1
ATOM 1684 C CA . ASP A 1 243 ? 10.365 82.996 73.951 1.00 51.01 243 ASP A CA 1
ATOM 1685 C C . ASP A 1 243 ? 11.139 84.162 73.316 1.00 50.77 243 ASP A C 1
ATOM 1686 O O . ASP A 1 243 ? 12.371 84.144 73.292 1.00 48.96 243 ASP A O 1
ATOM 1691 N N . ALA A 1 244 ? 10.442 85.170 72.806 1.00 50.63 244 ALA A N 1
ATOM 1692 C CA . ALA A 1 244 ? 11.129 86.325 72.242 1.00 49.47 244 ALA A CA 1
ATOM 1693 C C . ALA A 1 244 ? 11.871 87.044 73.377 1.00 49.79 244 ALA A C 1
ATOM 1694 O O . ALA A 1 244 ? 12.760 87.853 73.128 1.00 49.41 244 ALA A O 1
ATOM 1696 N N . ASN A 1 245 ? 11.492 86.758 74.622 1.00 49.84 245 ASN A N 1
ATOM 1697 C CA . ASN A 1 245 ? 12.150 87.366 75.781 1.00 50.75 245 ASN A CA 1
ATOM 1698 C C . ASN A 1 245 ? 13.082 86.345 76.416 1.00 50.06 245 ASN A C 1
ATOM 1699 O O . ASN A 1 245 ? 13.528 86.510 77.549 1.00 49.01 245 ASN A O 1
ATOM 1704 N N . GLU A 1 246 ? 13.366 85.287 75.671 1.00 49.83 246 GLU A N 1
ATOM 1705 C CA . GLU A 1 246 ? 14.242 84.225 76.137 1.00 49.43 246 GLU A CA 1
ATOM 1706 C C . GLU A 1 246 ? 13.712 83.468 77.345 1.00 48.40 246 GLU A C 1
ATOM 1707 O O . GLU A 1 246 ? 14.470 82.961 78.163 1.00 46.69 246 GLU A O 1
ATOM 1713 N N . THR A 1 247 ? 12.392 83.401 77.451 1.00 48.29 247 THR A N 1
ATOM 1714 C CA . THR A 1 247 ? 11.773 82.639 78.518 1.00 48.24 247 THR A CA 1
ATOM 1715 C C . THR A 1 247 ? 11.632 81.262 77.881 1.00 47.74 247 THR A C 1
ATOM 1716 O O . THR A 1 247 ? 11.179 81.155 76.740 1.00 47.42 247 THR A O 1
ATOM 1720 N N . VAL A 1 248 ? 12.032 80.218 78.595 1.00 45.86 248 VAL A N 1
ATOM 1721 C CA . VAL A 1 248 ? 11.945 78.873 78.055 1.00 45.80 248 VAL A CA 1
ATOM 1722 C C . VAL A 1 248 ? 10.540 78.314 78.207 1.00 46.41 248 VAL A C 1
ATOM 1723 O O . VAL A 1 248 ? 10.129 77.958 79.307 1.00 48.31 248 VAL A O 1
ATOM 1727 N N . LEU A 1 249 ? 9.811 78.232 77.096 1.00 46.24 249 LEU A N 1
ATOM 1728 C CA . LEU A 1 249 ? 8.454 77.702 77.099 1.00 45.08 249 LEU A CA 1
ATOM 1729 C C . LEU A 1 249 ? 8.499 76.182 77.038 1.00 44.86 249 LEU A C 1
ATOM 1730 O O . LEU A 1 249 ? 9.501 75.598 76.619 1.00 43.58 249 LEU A O 1
ATOM 1735 N N . GLU A 1 250 ? 7.413 75.541 77.457 1.00 44.46 250 GLU A N 1
ATOM 1736 C CA . GLU A 1 250 ? 7.336 74.084 77.395 1.00 45.55 250 GLU A CA 1
ATOM 1737 C C . GLU A 1 250 ? 6.852 73.680 76.002 1.00 44.05 250 GLU A C 1
ATOM 1738 O O . GLU A 1 250 ? 6.324 74.506 75.246 1.00 41.73 250 GLU A O 1
ATOM 1744 N N . MET A 1 251 ? 7.044 72.410 75.669 1.00 42.99 251 MET A N 1
ATOM 1745 C CA . MET A 1 251 ? 6.611 71.891 74.385 1.00 43.24 251 MET A CA 1
ATOM 1746 C C . MET A 1 251 ? 5.162 72.280 74.109 1.00 43.22 251 MET A C 1
ATOM 1747 O O . MET A 1 251 ? 4.830 72.696 73.001 1.00 44.00 251 MET A O 1
ATOM 1752 N N . GLU A 1 252 ? 4.307 72.152 75.123 1.00 42.38 252 GLU A N 1
ATOM 1753 C CA . GLU A 1 252 ? 2.888 72.453 74.975 1.00 42.14 252 GLU A CA 1
ATOM 1754 C C . GLU A 1 252 ? 2.514 73.919 74.811 1.00 42.90 252 GLU A C 1
ATOM 1755 O O . GLU A 1 252 ? 1.384 74.219 74.424 1.00 43.58 252 GLU A O 1
ATOM 1761 N N . GLU A 1 253 ? 3.439 74.834 75.091 1.00 43.07 253 GLU A N 1
ATOM 1762 C CA . GLU A 1 253 ? 3.128 76.253 74.950 1.00 43.33 253 GLU A CA 1
ATOM 1763 C C . GLU A 1 253 ? 3.510 76.803 73.582 1.00 45.10 253 GLU A C 1
ATOM 1764 O O . GLU A 1 253 ? 3.551 78.018 73.386 1.00 46.50 253 GLU A O 1
ATOM 1770 N N . GLN A 1 254 ? 3.784 75.918 72.631 1.00 45.62 254 GLN A N 1
ATOM 1771 C CA . GLN A 1 254 ? 4.177 76.369 71.306 1.00 45.91 254 GLN A CA 1
ATOM 1772 C C . GLN A 1 254 ? 3.265 75.904 70.187 1.00 45.45 254 GLN A C 1
ATOM 1773 O O . GLN A 1 254 ? 2.732 74.796 70.218 1.00 45.97 254 GLN A O 1
ATOM 1779 N N . LEU A 1 255 ? 3.102 76.764 69.192 1.00 45.36 255 LEU A N 1
ATOM 1780 C CA . LEU A 1 255 ? 2.258 76.467 68.048 1.00 46.47 255 LEU A CA 1
ATOM 1781 C C . LEU A 1 255 ? 2.578 75.112 67.437 1.00 45.30 255 LEU A C 1
ATOM 1782 O O . LEU A 1 255 ? 1.682 74.380 67.028 1.00 45.89 255 LEU A O 1
ATOM 1787 N N . VAL A 1 256 ? 3.859 74.777 67.381 1.00 44.63 256 VAL A N 1
ATOM 1788 C CA . VAL A 1 256 ? 4.285 73.503 66.820 1.00 43.72 256 VAL A CA 1
ATOM 1789 C C . VAL A 1 256 ? 3.496 72.360 67.459 1.00 43.08 256 VAL A C 1
ATOM 1790 O O . VAL A 1 256 ? 3.200 71.353 66.813 1.00 40.87 256 VAL A O 1
ATOM 1794 N N . TYR A 1 257 ? 3.149 72.535 68.730 1.00 42.66 257 TYR A N 1
ATOM 1795 C CA . TYR A 1 257 ? 2.392 71.531 69.463 1.00 42.80 257 TYR A CA 1
ATOM 1796 C C . TYR A 1 257 ? 0.880 71.743 69.334 1.00 42.98 257 TYR A C 1
ATOM 1797 O O . TYR A 1 257 ? 0.150 70.844 68.910 1.00 43.16 257 TYR A O 1
ATOM 1806 N N . LEU A 1 258 ? 0.417 72.930 69.705 1.00 42.74 258 LEU A N 1
ATOM 1807 C CA . LEU A 1 258 ? -1.005 73.244 69.657 1.00 43.81 258 LEU A CA 1
ATOM 1808 C C . LEU A 1 258 ? -1.620 73.001 68.285 1.00 44.23 258 LEU A C 1
ATOM 1809 O O . LEU A 1 258 ? -2.765 72.549 68.189 1.00 42.30 258 LEU A O 1
ATOM 1814 N N . ARG A 1 259 ? -0.858 73.293 67.232 1.00 43.76 259 ARG A N 1
ATOM 1815 C CA . ARG A 1 259 ? -1.327 73.093 65.865 1.00 45.03 259 ARG A CA 1
ATOM 1816 C C . ARG A 1 259 ? -1.055 71.662 65.400 1.00 43.74 259 ARG A C 1
ATOM 1817 O O . ARG A 1 259 ? -1.501 71.264 64.329 1.00 43.09 259 ARG A O 1
ATOM 1825 N N . ASP A 1 260 ? -0.321 70.896 66.203 1.00 43.30 260 ASP A N 1
ATOM 1826 C CA . ASP A 1 260 ? 0.027 69.510 65.869 1.00 43.85 260 ASP A CA 1
ATOM 1827 C C . ASP A 1 260 ? 0.682 69.400 64.473 1.00 44.05 260 ASP A C 1
ATOM 1828 O O . ASP A 1 260 ? 0.425 68.453 63.722 1.00 42.53 260 ASP A O 1
ATOM 1833 N N . SER A 1 261 ? 1.537 70.378 64.158 1.00 44.02 261 SER A N 1
ATOM 1834 C CA . SER A 1 261 ? 2.258 70.471 62.882 1.00 44.50 261 SER A CA 1
ATOM 1835 C C . SER A 1 261 ? 2.930 69.191 62.398 1.00 43.56 261 SER A C 1
ATOM 1836 O O . SER A 1 261 ? 2.870 68.863 61.213 1.00 43.34 261 SER A O 1
ATOM 1839 N N . PHE A 1 262 ? 3.599 68.477 63.291 1.00 41.62 262 PHE A N 1
ATOM 1840 C CA . PHE A 1 262 ? 4.214 67.237 62.870 1.00 40.44 262 PHE A CA 1
ATOM 1841 C C . PHE A 1 262 ? 3.894 66.076 63.799 1.00 40.97 262 PHE A C 1
ATOM 1842 O O . PHE A 1 262 ? 4.682 65.149 63.948 1.00 42.11 262 PHE A O 1
ATOM 1850 N N . GLY A 1 263 ? 2.717 66.139 64.418 1.00 41.18 263 GLY A N 1
ATOM 1851 C CA . GLY A 1 263 ? 2.261 65.061 65.280 1.00 41.22 263 GLY A CA 1
ATOM 1852 C C . GLY A 1 263 ? 2.624 65.056 66.750 1.00 41.29 263 GLY A C 1
ATOM 1853 O O . GLY A 1 263 ? 2.371 64.069 67.441 1.00 42.18 263 GLY A O 1
ATOM 1854 N N . LEU A 1 264 ? 3.200 66.141 67.244 1.00 40.50 264 LEU A N 1
ATOM 1855 C CA . LEU A 1 264 ? 3.584 66.187 68.645 1.00 40.82 264 LEU A CA 1
ATOM 1856 C C . LEU A 1 264 ? 2.372 65.965 69.558 1.00 42.24 264 LEU A C 1
ATOM 1857 O O . LEU A 1 264 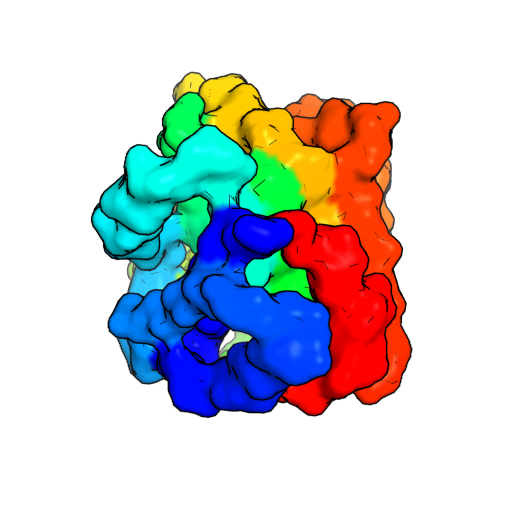? 2.424 65.161 70.496 1.00 41.95 264 LEU A O 1
ATOM 1862 N N . LYS A 1 265 ? 1.277 66.665 69.271 1.00 42.85 265 LYS A N 1
ATOM 1863 C CA . LYS A 1 265 ? 0.065 66.552 70.078 1.00 42.73 265 LYS A CA 1
ATOM 1864 C C . LYS A 1 265 ? -0.543 65.150 69.986 1.00 42.48 265 LYS A C 1
ATOM 1865 O O . LYS A 1 265 ? -0.958 64.569 70.997 1.00 41.66 265 LYS A O 1
ATOM 1871 N N . THR A 1 266 ? -0.589 64.600 68.779 1.00 40.70 266 THR A N 1
ATOM 1872 C CA . THR A 1 266 ? -1.135 63.265 68.597 1.00 39.08 266 THR A CA 1
ATOM 1873 C C . THR A 1 266 ? -0.262 62.254 69.338 1.00 40.78 266 THR A C 1
ATOM 1874 O O . THR A 1 266 ? -0.768 61.381 70.048 1.00 42.02 266 THR A O 1
ATOM 1878 N N . LEU A 1 267 ? 1.052 62.382 69.177 1.00 40.77 267 LEU A N 1
ATOM 1879 C CA . LEU A 1 267 ? 1.991 61.482 69.832 1.00 40.98 267 LEU A CA 1
ATOM 1880 C C . LEU A 1 267 ? 1.880 61.517 71.349 1.00 41.38 267 LEU A C 1
ATOM 1881 O O . LEU A 1 267 ? 1.938 60.477 72.010 1.00 40.58 267 LEU A O 1
ATOM 1886 N N . LEU A 1 268 ? 1.715 62.717 71.897 1.00 41.56 268 LEU A N 1
ATOM 1887 C CA . LEU A 1 268 ? 1.611 62.874 73.338 1.00 41.26 268 LEU A CA 1
ATOM 1888 C C . LEU A 1 268 ? 0.332 62.259 73.903 1.00 42.59 268 LEU A C 1
ATOM 1889 O O . LEU A 1 268 ? 0.378 61.508 74.881 1.00 42.36 268 LEU A O 1
ATOM 1894 N N . ALA A 1 269 ? -0.806 62.573 73.285 1.00 43.26 269 ALA A N 1
ATOM 1895 C CA . ALA A 1 269 ? -2.093 62.052 73.743 1.00 43.82 269 ALA A CA 1
ATOM 1896 C C . ALA A 1 269 ? -2.134 60.530 73.675 1.00 44.86 269 ALA A C 1
ATOM 1897 O O . ALA A 1 269 ? -2.806 59.871 74.474 1.00 45.31 269 ALA A O 1
ATOM 1899 N N . ARG A 1 270 ? -1.398 59.985 72.715 1.00 44.91 270 ARG A N 1
ATOM 1900 C CA . ARG A 1 270 ? -1.325 58.549 72.485 1.00 44.47 270 ARG A CA 1
ATOM 1901 C C . ARG A 1 270 ? -0.417 57.850 73.501 1.00 44.89 270 ARG A C 1
ATOM 1902 O O . ARG A 1 270 ? -0.423 56.626 73.611 1.00 44.90 270 ARG A O 1
ATOM 1910 N N . GLY A 1 271 ? 0.362 58.629 74.242 1.00 45.03 271 GLY A N 1
ATOM 1911 C CA . GLY A 1 271 ? 1.262 58.049 75.222 1.00 45.09 271 GLY A CA 1
ATOM 1912 C C . GLY A 1 271 ? 2.570 57.601 74.596 1.00 45.22 271 GLY A C 1
ATOM 1913 O O . GLY A 1 271 ? 3.318 56.816 75.185 1.00 44.59 271 GLY A O 1
ATOM 1914 N N . ALA A 1 272 ? 2.853 58.118 73.404 1.00 45.72 272 ALA A N 1
ATOM 1915 C CA . ALA A 1 272 ? 4.068 57.771 72.674 1.00 45.82 272 ALA A CA 1
ATOM 1916 C C . ALA A 1 272 ? 5.323 58.552 73.090 1.00 45.90 272 ALA A C 1
ATOM 1917 O O . ALA A 1 272 ? 6.437 58.070 72.882 1.00 46.64 272 ALA A O 1
ATOM 1919 N N . ILE A 1 273 ? 5.163 59.740 73.671 1.00 44.63 273 ILE A N 1
ATOM 1920 C CA . ILE A 1 273 ? 6.331 60.517 74.082 1.00 45.47 273 ILE A CA 1
ATOM 1921 C C . ILE A 1 273 ? 6.766 60.157 75.490 1.00 46.44 273 ILE A C 1
ATOM 1922 O O . ILE A 1 273 ? 5.993 60.279 76.441 1.00 46.81 273 ILE A O 1
ATOM 1927 N N . VAL A 1 274 ? 8.009 59.707 75.621 1.00 46.29 274 VAL A N 1
ATOM 1928 C CA . VAL A 1 274 ? 8.544 59.347 76.922 1.00 45.60 274 VAL A CA 1
ATOM 1929 C C . VAL A 1 274 ? 9.581 60.383 77.329 1.00 46.29 274 VAL A C 1
ATOM 1930 O O . VAL A 1 274 ? 10.692 60.394 76.806 1.00 47.77 274 VAL A O 1
ATOM 1934 N N . ARG A 1 275 ? 9.208 61.261 78.251 1.00 46.60 275 ARG A N 1
ATOM 1935 C CA . ARG A 1 275 ? 10.115 62.296 78.733 1.00 48.00 275 ARG A CA 1
ATOM 1936 C C . ARG A 1 275 ? 11.052 61.715 79.769 1.00 48.72 275 ARG A C 1
ATOM 1937 O O . ARG A 1 275 ? 10.610 61.207 80.790 1.00 47.94 275 ARG A O 1
ATOM 1945 N N . CYS A 1 276 ? 12.350 61.800 79.510 1.00 51.27 276 CYS A N 1
ATOM 1946 C CA . CYS A 1 276 ? 13.329 61.252 80.433 1.00 53.37 276 CYS A CA 1
ATOM 1947 C C . CYS A 1 276 ? 14.457 62.226 80.755 1.00 52.18 276 CYS A C 1
ATOM 1948 O O . CYS A 1 276 ? 15.562 62.088 80.240 1.00 52.23 276 CYS A O 1
ATOM 1951 N N . PRO A 1 277 ? 14.186 63.226 81.610 1.00 51.44 277 PRO A N 1
ATOM 1952 C CA . PRO A 1 277 ? 15.177 64.232 82.015 1.00 51.64 277 PRO A CA 1
ATOM 1953 C C . PRO A 1 277 ? 16.217 63.613 82.953 1.00 51.67 277 PRO A C 1
ATOM 1954 O O . PRO A 1 277 ? 15.951 62.602 83.598 1.00 52.74 277 PRO A O 1
ATOM 1958 N N . MET A 1 278 ? 17.392 64.225 83.032 1.00 52.00 278 MET A N 1
ATOM 1959 C CA . MET A 1 278 ? 18.468 63.749 83.900 1.00 52.91 278 MET A CA 1
ATOM 1960 C C . MET A 1 278 ? 19.368 64.924 84.240 1.00 53.64 278 MET A C 1
ATOM 1961 O O . MET A 1 278 ? 19.827 65.639 83.349 1.00 53.48 278 MET A O 1
ATOM 1966 N N . ALA A 1 279 ? 19.632 65.107 85.529 1.00 53.75 279 ALA A N 1
ATOM 1967 C CA . ALA A 1 279 ? 20.436 66.227 85.990 1.00 53.18 279 ALA A CA 1
ATOM 1968 C C . ALA A 1 279 ? 21.943 66.039 86.069 1.00 53.61 279 ALA A C 1
ATOM 1969 O O . ALA A 1 279 ? 22.680 67.018 86.053 1.00 54.77 279 ALA A O 1
ATOM 1971 N N . GLY A 1 280 ? 22.437 64.817 86.143 1.00 53.17 280 GLY A N 1
ATOM 1972 C CA . GLY A 1 280 ? 23.880 64.703 86.271 1.00 55.06 280 GLY A CA 1
ATOM 1973 C C . GLY A 1 280 ? 24.710 64.435 85.035 1.00 54.84 280 GLY A C 1
ATOM 1974 O O . GLY A 1 280 ? 25.846 63.984 85.159 1.00 55.32 280 GLY A O 1
ATOM 1975 N N . ILE A 1 281 ? 24.181 64.725 83.853 1.00 53.86 281 ILE A N 1
ATOM 1976 C CA . ILE A 1 281 ? 24.916 64.433 82.635 1.00 52.58 281 ILE A CA 1
ATOM 1977 C C . ILE A 1 281 ? 25.260 65.626 81.756 1.00 51.80 281 ILE A C 1
ATOM 1978 O O . ILE A 1 281 ? 24.389 66.408 81.374 1.00 52.77 281 ILE A O 1
ATOM 1983 N N . SER A 1 282 ? 26.540 65.746 81.419 1.00 50.10 282 SER A N 1
ATOM 1984 C CA . SER A 1 282 ? 26.991 66.824 80.548 1.00 48.94 282 SER A CA 1
ATOM 1985 C C . SER A 1 282 ? 26.765 66.317 79.100 1.00 47.11 282 SER A C 1
ATOM 1986 O O . SER A 1 282 ? 26.615 65.111 78.874 1.00 43.62 282 SER A O 1
ATOM 1989 N N . HIS A 1 283 ? 26.748 67.237 78.136 1.00 46.62 283 HIS A N 1
ATOM 1990 C CA . HIS A 1 283 ? 26.448 66.902 76.750 1.00 46.96 283 HIS A CA 1
ATOM 1991 C C . HIS A 1 283 ? 27.293 65.733 76.179 1.00 46.94 283 HIS A C 1
ATOM 1992 O O . HIS A 1 283 ? 26.826 65.022 75.292 1.00 45.91 283 HIS A O 1
ATOM 1999 N N . THR A 1 284 ? 28.509 65.559 76.672 1.00 48.96 284 THR A N 1
ATOM 2000 C CA . THR A 1 284 ? 29.395 64.506 76.163 1.00 49.02 284 THR A CA 1
ATOM 2001 C C . THR A 1 284 ? 29.160 63.125 76.784 1.00 48.00 284 THR A C 1
ATOM 2002 O O . THR A 1 284 ? 29.613 62.114 76.254 1.00 48.95 284 THR A O 1
ATOM 2006 N N . ALA A 1 285 ? 28.432 63.081 77.916 1.00 46.74 285 ALA A N 1
ATOM 2007 C CA . ALA A 1 285 ? 28.245 61.833 78.633 1.00 45.15 285 ALA A CA 1
ATOM 2008 C C . ALA A 1 285 ? 26.929 61.105 78.431 1.00 44.29 285 ALA A C 1
ATOM 2009 O O . ALA A 1 285 ? 26.750 60.027 78.993 1.00 44.86 285 ALA A O 1
ATOM 2011 N N . TRP A 1 286 ? 26.007 61.653 77.648 1.00 43.08 286 TRP A N 1
ATOM 2012 C CA . TRP A 1 286 ? 24.715 60.979 77.451 1.00 42.98 286 TRP A CA 1
ATOM 2013 C C . TRP A 1 286 ? 24.815 59.551 76.877 1.00 43.96 286 TRP A C 1
ATOM 2014 O O . TRP A 1 286 ? 23.952 58.720 77.158 1.00 43.89 286 TRP A O 1
ATOM 2025 N N . HIS A 1 287 ? 25.843 59.284 76.068 1.00 45.66 287 HIS A N 1
ATOM 2026 C CA . HIS A 1 287 ? 25.986 57.944 75.519 1.00 48.02 287 HIS A CA 1
ATOM 2027 C C . HIS A 1 287 ? 27.118 57.162 76.228 1.00 49.90 287 HIS A C 1
ATOM 2028 O O . HIS A 1 287 ? 27.643 56.177 75.696 1.00 51.89 287 HIS A O 1
ATOM 2035 N N . SER A 1 288 ? 27.497 57.607 77.447 1.00 50.05 288 SER A N 1
ATOM 2036 C CA . SER A 1 288 ? 28.557 56.951 78.256 1.00 51.76 288 SER A CA 1
ATOM 2037 C C . SER A 1 288 ? 28.209 56.986 79.736 1.00 54.37 288 SER A C 1
ATOM 2038 O O . SER A 1 288 ? 29.049 57.334 80.569 1.00 54.88 288 SER A O 1
ATOM 2041 N N . ASN A 1 289 ? 26.968 56.634 80.061 1.00 55.87 289 ASN A N 1
ATOM 2042 C CA . ASN A 1 289 ? 26.532 56.626 81.452 1.00 55.97 289 ASN A CA 1
ATOM 2043 C C . ASN A 1 289 ? 25.588 55.461 81.716 1.00 56.19 289 ASN A C 1
ATOM 2044 O O . ASN A 1 289 ? 24.399 55.536 81.415 1.00 57.53 289 ASN A O 1
ATOM 2049 N N . ARG A 1 290 ? 26.133 54.388 82.283 1.00 56.37 290 ARG A N 1
ATOM 2050 C CA . ARG A 1 290 ? 25.374 53.182 82.596 1.00 55.81 290 ARG A CA 1
ATOM 2051 C C . ARG A 1 290 ? 24.004 53.504 83.205 1.00 54.99 290 ARG A C 1
ATOM 2052 O O . ARG A 1 290 ? 22.986 52.951 82.783 1.00 54.46 290 ARG A O 1
ATOM 2060 N N . THR A 1 291 ? 23.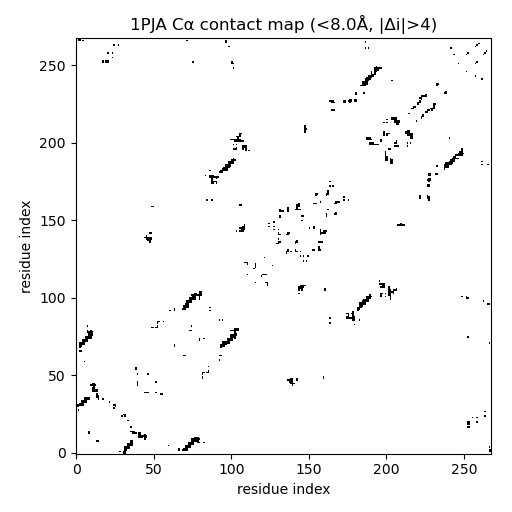972 54.407 84.181 1.00 53.55 291 THR A N 1
ATOM 2061 C CA . THR A 1 291 ? 22.716 54.772 84.831 1.00 53.18 291 THR A CA 1
ATOM 2062 C C . THR A 1 291 ? 21.694 55.333 83.846 1.00 52.41 291 THR A C 1
ATOM 2063 O O . THR A 1 291 ? 20.551 54.869 83.806 1.00 52.31 291 THR A O 1
ATOM 2067 N N . LEU A 1 292 ? 22.101 56.331 83.062 1.00 50.35 292 LEU A N 1
ATOM 2068 C CA . LEU A 1 292 ? 21.202 56.922 82.084 1.00 48.51 292 LEU A CA 1
ATOM 2069 C C . LEU A 1 292 ? 20.691 55.834 81.151 1.00 48.43 292 LEU A C 1
ATOM 2070 O O . LEU A 1 292 ? 19.487 55.719 80.906 1.00 47.15 292 LEU A O 1
ATOM 2075 N N . TYR A 1 293 ? 21.618 55.040 80.625 1.00 47.21 293 TYR A N 1
ATOM 2076 C CA . TYR A 1 293 ? 21.252 53.966 79.720 1.00 48.46 293 TYR A CA 1
ATOM 2077 C C . TYR A 1 293 ? 20.195 53.043 80.329 1.00 49.77 293 TYR A C 1
ATOM 2078 O O . TYR A 1 293 ? 19.202 52.714 79.676 1.00 49.71 293 TYR A O 1
ATOM 2087 N N . GLU A 1 294 ? 20.418 52.627 81.575 1.00 51.09 294 GLU A N 1
ATOM 2088 C CA . GLU A 1 294 ? 19.500 51.719 82.262 1.00 53.63 294 GLU A CA 1
ATOM 2089 C C . GLU A 1 294 ? 18.140 52.342 82.550 1.00 53.07 294 GLU A C 1
ATOM 2090 O O . GLU A 1 294 ? 17.112 51.660 82.513 1.00 53.27 294 GLU A O 1
ATOM 2096 N N . THR A 1 295 ? 18.134 53.638 82.823 1.00 51.47 295 THR A N 1
ATOM 2097 C CA . THR A 1 295 ? 16.898 54.335 83.125 1.00 51.46 295 THR A CA 1
ATOM 2098 C C . THR A 1 295 ? 16.112 54.788 81.903 1.00 52.92 295 THR A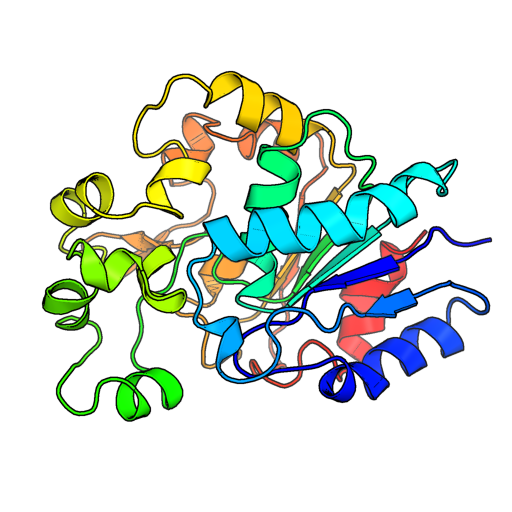 C 1
ATOM 2099 O O . THR A 1 295 ? 14.915 54.524 81.787 1.00 54.20 295 THR A O 1
ATOM 2103 N N . CYS A 1 296 ? 16.803 55.468 80.994 1.00 53.31 296 CYS A N 1
ATOM 2104 C CA . CYS A 1 296 ? 16.182 56.044 79.812 1.00 52.27 296 CYS A CA 1
ATOM 2105 C C . CYS A 1 296 ? 16.299 55.336 78.467 1.00 51.20 296 CYS A C 1
ATOM 2106 O O . CYS A 1 296 ? 15.525 55.634 77.557 1.00 51.43 296 CYS A O 1
ATOM 2109 N N . ILE A 1 297 ? 17.239 54.410 78.318 1.00 49.19 297 ILE A N 1
ATOM 2110 C CA . ILE A 1 297 ? 17.402 53.747 77.024 1.00 47.56 297 ILE A CA 1
ATOM 2111 C C . ILE A 1 297 ? 17.013 52.274 76.989 1.00 48.30 297 ILE A C 1
ATOM 2112 O O . ILE A 1 297 ? 16.199 51.857 76.163 1.00 47.49 297 ILE A O 1
ATOM 2117 N N . GLU A 1 298 ? 17.605 51.490 77.881 1.00 49.26 298 GLU A N 1
ATOM 2118 C CA . GLU A 1 298 ? 17.349 50.056 77.950 1.00 50.69 298 GLU A CA 1
ATOM 2119 C C . GLU A 1 298 ? 15.869 49.654 77.894 1.00 48.70 298 GLU A C 1
ATOM 2120 O O . GLU A 1 298 ? 15.497 48.741 77.158 1.00 48.40 298 GLU A O 1
ATOM 2126 N N . PRO A 1 299 ? 15.008 50.326 78.675 1.00 47.46 299 PRO A N 1
ATOM 2127 C CA . PRO A 1 299 ? 13.575 50.004 78.685 1.00 46.50 299 PRO A CA 1
ATOM 2128 C C . PRO A 1 299 ? 12.904 50.059 77.315 1.00 47.19 299 PRO A C 1
ATOM 2129 O O . PRO A 1 299 ? 11.934 49.345 77.064 1.00 47.46 299 PRO A O 1
ATOM 2133 N N . TRP A 1 300 ? 13.421 50.902 76.428 1.00 46.82 300 TRP A N 1
ATOM 2134 C CA . TRP A 1 300 ? 12.819 51.064 75.116 1.00 45.65 300 TRP A CA 1
ATOM 2135 C C . TRP A 1 300 ? 13.468 50.292 73.980 1.00 46.45 300 TRP A C 1
ATOM 2136 O O . TRP A 1 300 ? 13.042 50.401 72.825 1.00 45.60 300 TRP A O 1
ATOM 2147 N N . LEU A 1 301 ? 14.480 49.492 74.306 1.00 46.31 301 LEU A N 1
ATOM 2148 C CA . LEU A 1 301 ? 15.145 48.688 73.295 1.00 47.25 301 LEU A CA 1
ATOM 2149 C C . LEU A 1 301 ? 14.602 47.262 73.356 1.00 48.42 301 LEU A C 1
ATOM 2150 O O . LEU A 1 301 ? 15.257 46.350 73.852 1.00 49.22 301 LEU A O 1
ATOM 2155 N N . SER A 1 302 ? 13.388 47.078 72.852 1.00 48.89 302 SER A N 1
ATOM 2156 C CA . SER A 1 302 ? 12.762 45.763 72.851 1.00 50.33 302 SER A CA 1
ATOM 2157 C C . SER A 1 302 ? 13.319 44.870 71.743 1.00 52.01 302 SER A C 1
ATOM 2158 O O . SER A 1 302 ? 13.276 43.631 71.916 1.00 54.27 302 SER A O 1
#

Solvent-accessible surface area: 11145 Å² total; per-residue (Å²): 143,74,46,32,1,0,0,2,6,2,33,48,25,33,37,145,27,0,110,61,0,62,88,16,1,94,102,41,18,84,69,20,99,32,44,19,19,77,57,29,33,38,190,82,1,22,110,25,0,70,72,6,5,86,15,2,67,116,30,0,61,61,37,8,84,158,7,120,132,6,0,0,0,0,0,12,11,6,2,0,0,2,0,0,0,1,0,1,29,3,90,92,1,47,4,34,3,0,0,0,0,0,0,3,0,3,0,14,1,2,90,25,131,109,10,119,169,41,28,86,129,15,106,52,46,27,0,28,166,65,0,16,14,103,188,4,11,109,54,0,8,1,2,11,0,12,1,14,84,59,66,123,77,0,51,110,24,0,38,0,0,0,32,4,0,22,56,72,135,31,134,70,24,104,72,37,73,128,2,0,25,108,3,28,57,0,0,0,0,0,0,66,80,8,68,53,8,33,4,65,43,0,1,22,1,2,4,36,43,66,129,66,76,53,41,115,5,53,99,23,118,8,28,91,180,18,30,4,0,0,79,42,0,40,95,126,51,2,16,30,108,16,78,37,63,71,4,55,22,105,31,2,13,41,44,99,81,0,2,82,76,0,0,49,74,67,2,67

Nearest PDB structures (foldseek):
  1pja-assembly1_A  TM=1.004E+00  e=2.816E-63  Homo sapiens
  3gro-assembly1_B  TM=8.790E-01  e=3.334E-20  Homo sapiens
  3t4u-assembly2_D  TM=5.214E-01  e=2.948E-05  Pseudomonas fluorescens
  5y51-assembly5_E  TM=4.708E-01  e=7.536E-05  Sphingobium faniae
  1a88-assembly1_C  TM=4.637E-01  e=6.246E-05  Streptomyces lividans

Secondary structure (DSSP, 8-state):
----EEEE--TT--GGGGHHHHHHHHHHSTT--EEE--SS-SGGGGS-HHHHHHHHHHHHHHHHHH-TT-EEEEEETHHHHHHHHHHHH-TT--EEEEEEES--TT-B-S--HHHHHH-TT--HHHHHHHHTSTTGGGSTGGGGB--TT-HHHHHHH-SSHHHHTTSS--TTHHHHHHHHTT-SEEEEEE-TT-SSSSSGGGGGT-EE-TT--EE-GGGSHHHHTTTTSHHHHHHTT-EEEEE-SS--TTTTTS-HHHIIIIIGGG--

B-factor: mean 45.33, std 9.22, range [16.37, 79.47]

Sequence (268 aa):
SYKPVIVVHGLFDSSYSFRHLLEYINETHPGTVVTVLDLFDGRESLRPLWEQVQGFREAVVPIMAKAPQGVHLICYSQGGLVCRALLSVMDDHNVDSFISLSSPQMGQYGDTDYLKWLFPTSMRSNLYRICYSPWGQEFSICNYWHDPHHDDLYLNASSFLALINGERDHPNATVWRKNFLRVGHLVLIGGPDDGVITPWQSSFFGFYDANETVLEMEEQLVYLRDSFGLKTLLARGAIVRCPMAGISHTAWHSNRTLYETCIEPWLS

Foldseek 3Di:
DFFAEEEAEAAQAACVLQPQLVVLCCVPPNPHHYHYDGDCHGVNNFFQLVVVLVVVLVVCVVSQVPTPQAYEYAYAELRLQSVLQNLLPDQDHRYAHYHYLQYLQQAAQADDPVNCVVPVPDGSQRCCVQLQDQVNSRTSNSLRSCQLQPNVSCCVRNPGNNVLLCVHPDDCQVSSLVSSVSYNAYQQEFEPAAVGGVVSQSSQVWFQHNVGDTGGNCVDCSQVVCRRNPVVCVVVVRYHYHYDYPDYSSCSSNDSVNCVRRNPVRGD

Organism: Homo sapiens (NCBI:txid9606)

InterPro domains:
  IPR002472 Palmitoyl protein thioesterase [PR00414] (102-118)
  IPR002472 Palmitoyl protein thioesterase [PR00414] (178-197)
  IPR002472 Palmitoyl protein thioesterase [PR00414] (232-250)
  IPR029058 Alpha/Beta hydrolase fold [G3DSA:3.40.50.1820] (35-302)
  IPR029058 Alpha/Beta hydrolase fold [SSF53474] (33-301)

GO terms:
  GO:0098599 palmitoyl hydrolase activity (F, IDA)
  GO:0016790 thiolester hydrolase activity (F, IDA)
  GO:0047617 fatty acyl-CoA hydrolase activity (F, IDA)
  GO:0098599 palmitoyl hydrolase activity (F, TAS)
  GO:0043202 lysosomal lumen (C, TAS)
  GO:0046949 fatty-acyl-CoA biosynthetic process (P, TAS)
  GO:0070062 extracellular exosome (C, HDA)

CATH classification: 3.40.50.1820